Protein AF-A0A1Y5Q5C9-F1 (afdb_monomer_lite)

Secondary structure (DSSP, 8-state):
---SEEEEEE-TTSSHHHHHHHHHHTTS-EESBTTBS---TTTS-TTSS-PSPPPP-TTS-EEE--GGGTT-HHHHTTS-STTEEEEEEE--HHHHHHHHHHHHHHHHH-SHHHHHHHHHHHHTTTS----HHHHHHHHHHHHHTTS-GGGHHHHHHHHHHHHHHHHHS-HHHHHHHHHHHHHHHSS--SS-SSGGG--HHHHHHHHTTS-GGGEEEEEGGGGTSHHHHHHHHHHHHS-----SPPP----GGGS--SSPPP-TTSGGGHHHHHHHHHHHHHHHHHHHHTT---TT--HHHHHTTT-

InterPro domains:
  IPR027417 P-loop containing nucleoside triphosphate hydrolase [G3DSA:3.40.50.300] (1-226)
  IPR027417 P-loop containing nucleoside triphosphate hydrolase [SSF52540] (1-222)

Structure (mmCIF, N/CA/C/O backbone):
data_AF-A0A1Y5Q5C9-F1
#
_entry.id   AF-A0A1Y5Q5C9-F1
#
loop_
_atom_site.group_PDB
_atom_site.id
_atom_site.type_symbol
_atom_site.label_atom_id
_atom_site.label_alt_id
_atom_site.label_comp_id
_atom_site.label_asym_id
_atom_site.label_entity_id
_atom_site.label_seq_id
_atom_site.pdbx_PDB_ins_code
_atom_site.Cartn_x
_atom_site.Cartn_y
_atom_site.Cartn_z
_atom_site.occupancy
_atom_site.B_iso_or_equiv
_atom_site.auth_seq_id
_atom_site.auth_comp_id
_atom_site.auth_asym_id
_atom_site.auth_atom_id
_atom_site.pdbx_PDB_model_num
ATOM 1 N N . MET A 1 1 ? -18.224 2.509 19.620 1.00 77.62 1 MET A N 1
ATOM 2 C CA . MET A 1 1 ? -17.178 3.067 20.503 1.00 77.62 1 MET A CA 1
ATOM 3 C C . MET A 1 1 ? -16.139 3.734 19.615 1.00 77.62 1 MET A C 1
ATOM 5 O O . MET A 1 1 ? -15.847 3.178 18.563 1.00 77.62 1 MET A O 1
ATOM 9 N N . THR A 1 2 ? -15.654 4.922 19.976 1.00 88.62 2 THR A N 1
ATOM 10 C CA . THR A 1 2 ? -14.557 5.595 19.254 1.00 88.62 2 THR A CA 1
ATOM 11 C C . THR A 1 2 ? -13.244 4.898 19.621 1.00 88.62 2 THR A C 1
ATOM 13 O O . THR A 1 2 ? -13.028 4.707 20.817 1.00 88.62 2 THR A O 1
ATOM 16 N N . PRO A 1 3 ? -12.397 4.492 18.661 1.00 92.75 3 PRO A N 1
ATOM 17 C CA . PRO A 1 3 ? -11.091 3.927 18.980 1.00 92.75 3 PRO A CA 1
ATOM 18 C C . PRO A 1 3 ? -10.111 5.009 19.445 1.00 92.75 3 PRO A C 1
ATOM 20 O O . PRO A 1 3 ? -10.295 6.194 19.164 1.00 92.75 3 PRO A O 1
ATOM 23 N N . ASP A 1 4 ? -9.040 4.584 20.104 1.00 92.62 4 ASP A N 1
ATOM 24 C CA . ASP A 1 4 ? -7.893 5.424 20.449 1.00 92.62 4 ASP A CA 1
ATOM 25 C C . ASP A 1 4 ? -6.963 5.611 19.242 1.00 92.62 4 ASP A C 1
ATOM 27 O O . ASP A 1 4 ? -6.374 6.678 19.059 1.00 92.62 4 ASP A O 1
ATOM 31 N N . PHE A 1 5 ? -6.857 4.582 18.391 1.00 94.38 5 PHE A N 1
ATOM 32 C CA . PHE A 1 5 ? -5.922 4.538 17.270 1.00 94.38 5 PHE A CA 1
ATOM 33 C C . PHE A 1 5 ? -6.568 4.072 15.967 1.00 94.38 5 PHE A C 1
ATOM 35 O O . PHE A 1 5 ? -7.370 3.138 15.944 1.00 94.38 5 PHE A O 1
ATOM 42 N N . ILE A 1 6 ? -6.129 4.667 14.859 1.00 96.44 6 ILE A N 1
ATOM 43 C CA . ILE A 1 6 ? -6.353 4.174 13.501 1.00 96.44 6 ILE A CA 1
ATOM 44 C C . ILE A 1 6 ? -4.991 3.945 12.843 1.00 96.44 6 ILE A C 1
ATOM 46 O O . ILE A 1 6 ? -4.175 4.860 12.736 1.00 96.44 6 ILE A O 1
ATOM 50 N N . PHE A 1 7 ? -4.764 2.738 12.337 1.00 97.44 7 PHE A N 1
ATOM 51 C CA . PHE A 1 7 ? -3.573 2.382 11.575 1.00 97.44 7 PHE A CA 1
ATOM 52 C C . PHE A 1 7 ? -3.946 2.091 10.126 1.00 97.44 7 PHE A C 1
ATOM 54 O O . PHE A 1 7 ? -4.617 1.102 9.853 1.00 97.44 7 PHE A O 1
ATOM 61 N N . ILE A 1 8 ? -3.484 2.905 9.174 1.00 97.81 8 ILE A N 1
ATOM 62 C CA . ILE A 1 8 ? -3.571 2.555 7.746 1.00 97.81 8 ILE A CA 1
ATOM 63 C C . ILE A 1 8 ? -2.276 1.837 7.384 1.00 97.81 8 ILE A C 1
ATOM 65 O O . ILE A 1 8 ? -1.263 2.468 7.083 1.00 97.81 8 ILE A O 1
ATOM 69 N N . VAL A 1 9 ? -2.307 0.509 7.455 1.00 97.44 9 VAL A N 1
ATOM 70 C CA . VAL A 1 9 ? -1.089 -0.312 7.432 1.00 97.44 9 VAL A CA 1
ATOM 71 C C . VAL A 1 9 ? -0.615 -0.649 6.030 1.00 97.44 9 VAL A C 1
ATOM 73 O O . VAL A 1 9 ? 0.523 -1.076 5.870 1.00 97.44 9 VAL A O 1
ATOM 76 N N . GLY A 1 10 ? -1.455 -0.473 5.010 1.00 94.94 10 GLY A N 1
ATOM 77 C CA . GLY A 1 10 ? -1.111 -0.820 3.639 1.00 94.94 10 GLY A CA 1
ATOM 78 C C . GLY A 1 10 ? -2.292 -0.777 2.677 1.00 94.94 10 GLY A C 1
ATOM 79 O O . GLY A 1 10 ? -3.368 -0.344 3.060 1.00 94.94 10 GLY A O 1
ATOM 80 N N . VAL A 1 11 ? -2.099 -1.184 1.424 1.00 96.50 11 VAL A N 1
ATOM 81 C CA . VAL A 1 11 ? -0.774 -1.424 0.818 1.00 96.50 11 VAL A CA 1
ATOM 82 C C . VAL A 1 11 ? -0.232 -0.163 0.142 1.00 96.50 11 VAL A C 1
ATOM 84 O O . VAL A 1 11 ? -0.974 0.745 -0.246 1.00 96.50 11 VAL A O 1
ATOM 87 N N . ALA A 1 12 ? 1.091 -0.079 -0.008 1.00 93.50 12 ALA A N 1
ATOM 88 C CA . ALA A 1 12 ? 1.717 1.042 -0.700 1.00 93.50 12 ALA A CA 1
ATOM 89 C C . ALA A 1 12 ? 1.140 1.194 -2.119 1.00 93.50 12 ALA A C 1
ATOM 91 O O . ALA A 1 12 ? 1.000 0.217 -2.856 1.00 93.50 12 ALA A O 1
ATOM 92 N N . LYS A 1 13 ? 0.832 2.439 -2.507 1.00 93.69 13 LYS A N 1
ATOM 93 C CA . LYS A 1 13 ? 0.227 2.808 -3.806 1.00 93.69 13 LYS A CA 1
ATOM 94 C C . LYS A 1 13 ? -1.227 2.351 -4.025 1.00 93.69 13 LYS A C 1
ATOM 96 O O . LYS A 1 13 ? -1.726 2.474 -5.143 1.00 93.69 13 LYS A O 1
ATOM 101 N N . ALA A 1 14 ? -1.933 1.943 -2.968 1.00 95.06 14 ALA A N 1
ATOM 102 C CA . ALA A 1 14 ? -3.370 1.640 -3.004 1.00 95.06 14 ALA A CA 1
ATOM 103 C C . ALA A 1 14 ? -4.276 2.774 -2.477 1.00 95.06 14 ALA A C 1
ATOM 105 O O . ALA A 1 14 ? -5.454 2.573 -2.212 1.00 95.06 14 ALA A O 1
ATOM 106 N N . GLY A 1 15 ? -3.750 3.996 -2.328 1.00 92.62 15 GLY A N 1
ATOM 107 C CA . GLY A 1 15 ? -4.549 5.156 -1.904 1.00 92.62 15 GLY A CA 1
ATOM 108 C C . GLY A 1 15 ? -4.541 5.445 -0.400 1.00 92.62 15 GLY A C 1
ATOM 109 O O . GLY A 1 15 ? -5.379 6.210 0.069 1.00 92.62 15 GLY A O 1
ATOM 110 N N . THR A 1 16 ? -3.570 4.916 0.347 1.00 93.81 16 THR A N 1
ATOM 111 C CA . THR A 1 16 ? -3.388 5.199 1.784 1.00 93.81 16 THR A CA 1
ATOM 112 C C . THR A 1 16 ? -3.275 6.699 2.089 1.00 93.81 16 THR A C 1
ATOM 114 O O . THR A 1 16 ? -3.878 7.171 3.045 1.00 93.81 16 THR A O 1
ATOM 117 N N . THR A 1 17 ? -2.590 7.483 1.242 1.00 90.81 17 THR A N 1
ATOM 118 C CA . THR A 1 17 ? -2.533 8.958 1.351 1.00 90.81 17 THR A CA 1
ATOM 119 C C . THR A 1 17 ? -3.911 9.606 1.236 1.00 90.81 17 THR A C 1
ATOM 121 O O . THR A 1 17 ? -4.224 10.520 1.993 1.00 90.81 17 THR A O 1
ATOM 124 N N . ALA A 1 18 ? -4.736 9.144 0.291 1.00 90.19 18 ALA A N 1
ATOM 125 C CA . ALA A 1 18 ? -6.063 9.709 0.069 1.00 90.19 18 ALA A CA 1
ATOM 126 C C . ALA A 1 18 ? -6.985 9.428 1.263 1.00 90.19 18 ALA A C 1
ATOM 128 O O . ALA A 1 18 ? -7.655 10.345 1.734 1.00 90.19 18 ALA A O 1
ATOM 129 N N . LEU A 1 19 ? -6.952 8.195 1.786 1.00 93.50 19 LEU A N 1
ATOM 130 C CA . LEU A 1 19 ? -7.696 7.805 2.984 1.00 93.50 19 LEU A CA 1
ATOM 131 C C . LEU A 1 19 ? -7.237 8.602 4.215 1.00 93.50 19 LEU A C 1
ATOM 133 O O . LEU A 1 19 ? -8.068 9.196 4.895 1.00 93.50 19 LEU A O 1
ATOM 137 N N . ALA A 1 20 ? -5.924 8.670 4.463 1.00 93.56 20 ALA A N 1
ATOM 138 C CA . ALA A 1 20 ? -5.357 9.390 5.603 1.00 93.56 20 ALA A CA 1
ATOM 139 C C . ALA A 1 20 ? -5.744 10.875 5.593 1.00 93.56 20 ALA A C 1
ATOM 141 O O . ALA A 1 20 ? -6.276 11.398 6.571 1.00 93.56 20 ALA A O 1
ATOM 142 N N . GLY A 1 21 ? -5.543 11.540 4.452 1.00 89.88 21 GLY A N 1
ATOM 143 C CA . GLY A 1 21 ? -5.888 12.948 4.300 1.00 89.88 21 GLY A CA 1
ATOM 144 C C . GLY A 1 21 ? -7.390 13.208 4.434 1.00 89.88 21 GLY A C 1
ATOM 145 O O . GLY A 1 21 ? -7.776 14.230 4.993 1.00 89.88 21 GLY A O 1
ATOM 146 N N . TRP A 1 22 ? -8.246 12.300 3.952 1.00 92.00 22 TRP A N 1
ATOM 147 C CA . TRP A 1 22 ? -9.695 12.421 4.129 1.00 92.00 22 TRP A CA 1
ATOM 148 C C . TRP A 1 22 ? -10.123 12.276 5.595 1.00 92.00 22 TRP A C 1
ATOM 150 O O . TRP A 1 22 ? -10.904 13.106 6.057 1.00 92.00 22 TRP A O 1
ATOM 160 N N . LEU A 1 23 ? -9.585 11.299 6.338 1.00 92.88 23 LEU A N 1
ATOM 161 C CA . LEU A 1 23 ? -9.889 11.123 7.765 1.00 92.88 23 LEU A CA 1
ATOM 162 C C . LEU A 1 23 ? -9.541 12.380 8.575 1.00 92.88 23 LEU A C 1
ATOM 164 O O . LEU A 1 23 ? -10.346 12.836 9.385 1.00 92.88 23 LEU A O 1
ATOM 168 N N . VAL A 1 24 ? -8.368 12.969 8.325 1.00 91.50 24 VAL A N 1
ATOM 169 C CA . VAL A 1 24 ? -7.919 14.176 9.036 1.00 91.50 24 VAL A CA 1
ATOM 170 C C . VAL A 1 24 ? -8.747 15.398 8.643 1.00 91.50 24 VAL A C 1
ATOM 172 O O . VAL A 1 24 ? -9.285 16.076 9.514 1.00 91.50 24 VAL A O 1
ATOM 175 N N . ARG A 1 25 ? -8.925 15.664 7.339 1.00 89.50 25 ARG A N 1
ATOM 176 C CA . ARG A 1 25 ? -9.715 16.822 6.873 1.00 89.50 25 ARG A CA 1
ATOM 177 C C . ARG A 1 25 ? -11.185 16.756 7.285 1.00 89.50 25 ARG A C 1
ATOM 179 O O . ARG A 1 25 ? -11.797 17.797 7.479 1.00 89.50 25 ARG A O 1
ATOM 186 N N . SER A 1 26 ? -11.739 15.554 7.437 1.00 90.44 26 SER A N 1
ATOM 187 C CA . SER A 1 26 ? -13.129 15.353 7.872 1.00 90.44 26 SER A CA 1
ATOM 188 C C . SER A 1 26 ? -13.302 15.396 9.394 1.00 90.44 26 SER A C 1
ATOM 190 O O . SER A 1 26 ? -14.402 15.145 9.882 1.00 90.44 26 SER A O 1
ATOM 192 N N . GLY A 1 27 ? -12.238 15.665 10.163 1.00 91.19 27 GLY A N 1
ATOM 193 C CA . GLY A 1 27 ? -12.299 15.677 11.626 1.00 91.19 27 GLY A CA 1
ATOM 194 C C . GLY A 1 27 ? -12.628 14.307 12.225 1.00 91.19 27 GLY A C 1
ATOM 195 O O . GLY A 1 27 ? -13.276 14.232 13.266 1.00 91.19 27 GLY A O 1
ATOM 196 N N . LEU A 1 28 ? -12.229 13.221 11.554 1.00 93.00 28 LEU A N 1
ATOM 197 C CA . LEU A 1 28 ? -12.432 11.843 12.016 1.00 93.00 28 LEU A CA 1
ATOM 198 C C . LEU A 1 28 ? -11.220 11.298 12.773 1.00 93.00 28 LEU A C 1
ATOM 200 O O . LEU A 1 28 ? -11.371 10.366 13.556 1.00 93.00 28 LEU A O 1
ATOM 204 N N . ALA A 1 29 ? -10.036 11.866 12.545 1.00 93.56 29 ALA A N 1
ATOM 205 C CA . ALA A 1 29 ? -8.792 11.488 13.202 1.00 93.56 29 ALA A CA 1
ATOM 206 C C . ALA A 1 29 ? -7.812 12.670 13.229 1.00 93.56 29 ALA A C 1
ATOM 208 O O . ALA A 1 29 ? -7.968 13.629 12.473 1.00 93.56 29 ALA A O 1
ATOM 209 N N . THR A 1 30 ? -6.769 12.576 14.048 1.00 92.56 30 THR A N 1
ATOM 210 C CA . THR A 1 30 ? -5.599 13.466 13.977 1.00 92.56 30 THR A CA 1
ATOM 211 C C . THR A 1 30 ? -4.340 12.638 13.768 1.00 92.56 30 THR A C 1
ATOM 213 O O . THR A 1 30 ? -4.284 11.501 14.223 1.00 92.56 30 THR A O 1
ATOM 216 N N . TYR A 1 31 ? -3.325 13.160 13.080 1.00 91.38 31 TYR A N 1
ATOM 217 C CA . TYR A 1 31 ? -2.073 12.416 12.930 1.00 91.38 31 TYR A CA 1
ATOM 218 C C . TYR A 1 31 ? -1.413 12.172 14.290 1.00 91.38 31 TYR A C 1
ATOM 220 O O . TYR A 1 31 ? -1.322 13.074 15.120 1.00 91.38 31 TYR A O 1
ATOM 228 N N . ALA A 1 32 ? -0.927 10.947 14.494 1.00 89.56 32 ALA A N 1
ATOM 229 C CA . ALA A 1 32 ? -0.272 10.535 15.732 1.00 89.56 32 ALA A CA 1
ATOM 230 C C . ALA A 1 32 ? 1.027 11.316 16.002 1.00 89.56 32 ALA A C 1
ATOM 232 O O . ALA A 1 32 ? 1.390 11.559 17.151 1.00 89.56 32 ALA A O 1
ATOM 233 N N . VAL A 1 33 ? 1.698 11.752 14.932 1.00 85.56 33 VAL A N 1
ATOM 234 C CA . VAL A 1 33 ? 2.748 12.773 14.966 1.00 85.56 33 VAL A CA 1
ATOM 235 C C . VAL A 1 33 ? 2.214 13.996 14.211 1.00 85.56 33 VAL A C 1
ATOM 237 O O . VAL A 1 33 ? 1.855 13.851 13.039 1.00 85.56 33 VAL A O 1
ATOM 240 N N . PRO A 1 34 ? 2.125 15.185 14.840 1.00 84.00 34 PRO A N 1
ATOM 241 C CA . PRO A 1 34 ? 1.520 16.360 14.217 1.00 84.00 34 PRO A CA 1
ATOM 242 C C . PRO A 1 34 ? 2.107 16.669 12.835 1.00 84.00 34 PRO A C 1
ATOM 244 O O . PRO A 1 34 ? 3.314 16.847 12.699 1.00 84.00 34 PRO A O 1
ATOM 247 N N . GLY A 1 35 ? 1.248 16.717 11.812 1.00 78.06 35 GLY A N 1
ATOM 248 C CA . GLY A 1 35 ? 1.645 17.026 10.431 1.00 78.06 35 GLY A CA 1
ATOM 249 C C . GLY A 1 35 ? 2.499 15.958 9.736 1.00 78.06 35 GLY A C 1
ATOM 250 O O . GLY A 1 35 ? 3.066 16.235 8.685 1.00 78.06 35 GLY A O 1
ATOM 251 N N . VAL A 1 36 ? 2.624 14.751 10.299 1.00 82.00 36 VAL A N 1
ATOM 252 C CA . VAL A 1 36 ? 3.463 13.691 9.726 1.00 82.00 36 VAL A CA 1
ATOM 253 C C . VAL A 1 36 ? 2.620 12.477 9.359 1.00 82.00 36 VAL A C 1
ATOM 255 O O . VAL A 1 36 ? 2.146 11.722 10.211 1.00 82.00 36 VAL A O 1
ATOM 258 N N . LYS A 1 37 ? 2.497 12.249 8.050 1.00 84.25 37 LYS A N 1
ATOM 259 C CA . LYS A 1 37 ? 2.055 10.972 7.489 1.00 84.25 37 LYS A CA 1
ATOM 260 C C . LYS A 1 37 ? 3.243 9.996 7.449 1.00 84.25 37 LYS A C 1
ATOM 262 O O . LYS A 1 37 ? 4.363 10.404 7.176 1.00 84.25 37 LYS A O 1
ATOM 267 N N . GLU A 1 38 ? 2.986 8.706 7.661 1.00 87.38 38 GLU A N 1
ATOM 268 C CA . GLU A 1 38 ? 4.008 7.640 7.663 1.00 87.38 38 GLU A CA 1
ATOM 269 C C . GLU A 1 38 ? 5.136 7.808 8.709 1.00 87.38 38 GLU A C 1
ATOM 271 O O . GLU A 1 38 ? 6.307 7.625 8.376 1.00 87.38 38 GLU A O 1
ATOM 276 N N . PRO A 1 39 ? 4.840 8.124 9.989 1.00 83.75 39 PRO A N 1
ATOM 277 C CA . PRO A 1 39 ? 5.879 8.280 11.018 1.00 83.75 39 PRO A CA 1
ATOM 278 C C . PRO A 1 39 ? 6.713 7.004 11.249 1.00 83.75 39 PRO A C 1
ATOM 280 O O . PRO A 1 39 ? 7.849 7.077 11.735 1.00 83.75 39 PRO A O 1
ATOM 283 N N . GLY A 1 40 ? 6.169 5.828 10.907 1.00 84.81 40 GLY A N 1
ATOM 284 C CA . GLY A 1 40 ? 6.888 4.557 10.946 1.00 84.81 40 GLY A CA 1
ATOM 285 C C . GLY A 1 40 ? 7.376 4.156 12.338 1.00 84.81 40 GLY A C 1
ATOM 286 O O . GLY A 1 40 ? 8.346 3.405 12.452 1.00 84.81 40 GLY A O 1
ATOM 287 N N . SER A 1 41 ? 6.735 4.653 13.399 1.00 83.62 41 SER A N 1
ATOM 288 C CA . SER A 1 41 ? 7.152 4.472 14.795 1.00 83.62 41 SER A CA 1
ATOM 289 C C . SER A 1 41 ? 7.329 3.001 15.178 1.00 83.62 41 SER A C 1
ATOM 291 O O . SER A 1 41 ? 8.260 2.655 15.902 1.00 83.62 41 SER A O 1
ATOM 293 N N . TYR A 1 42 ? 6.507 2.106 14.623 1.00 84.69 42 TYR A N 1
ATOM 294 C CA . TYR A 1 42 ? 6.569 0.671 14.920 1.00 84.69 42 TYR A CA 1
ATOM 295 C C . TYR A 1 42 ? 7.570 -0.111 14.052 1.00 84.69 42 TYR A C 1
ATOM 297 O O . TYR A 1 42 ? 7.882 -1.261 14.374 1.00 84.69 42 TYR A O 1
ATOM 305 N N . LEU A 1 43 ? 8.120 0.491 12.987 1.00 80.25 43 LEU A N 1
ATOM 306 C CA . LEU A 1 43 ? 9.188 -0.115 12.172 1.00 80.25 43 LEU A CA 1
ATOM 307 C C . LEU A 1 43 ? 10.560 -0.001 12.839 1.00 80.25 43 LEU A C 1
ATOM 309 O O . LEU A 1 43 ? 11.429 -0.842 12.607 1.00 80.25 43 LEU A O 1
ATOM 313 N N . LYS A 1 44 ? 10.760 1.034 13.656 1.00 72.00 44 LYS A N 1
ATOM 314 C CA . LYS A 1 44 ? 12.041 1.324 14.301 1.00 72.00 44 LYS A CA 1
ATOM 315 C C . LYS A 1 44 ? 12.264 0.386 15.496 1.00 72.00 44 LYS A C 1
ATOM 317 O O . LYS A 1 44 ? 11.321 0.029 16.210 1.00 72.00 44 LYS A O 1
ATOM 322 N N . THR A 1 45 ? 13.498 -0.076 15.692 1.00 58.31 45 THR A N 1
ATOM 323 C CA . THR A 1 45 ? 13.876 -0.942 16.824 1.00 58.31 45 THR A CA 1
ATOM 324 C C . THR A 1 45 ? 13.819 -0.175 18.150 1.00 58.31 45 THR A C 1
ATOM 326 O O . THR A 1 45 ? 13.780 1.050 18.167 1.00 58.31 45 THR A O 1
ATOM 329 N N . ALA A 1 46 ? 13.807 -0.893 19.278 1.00 49.22 46 ALA A N 1
ATOM 330 C CA . ALA A 1 46 ? 13.598 -0.349 20.628 1.00 49.22 46 ALA A CA 1
ATOM 331 C C . ALA A 1 46 ? 14.560 0.784 21.068 1.00 49.22 46 ALA A C 1
ATOM 333 O O . ALA A 1 46 ? 14.331 1.391 22.107 1.00 49.22 46 ALA A O 1
ATOM 334 N N . SER A 1 47 ? 15.610 1.095 20.298 1.00 44.75 47 SER A N 1
ATOM 335 C CA . SER A 1 47 ? 16.540 2.201 20.560 1.00 44.75 47 SER A CA 1
ATOM 336 C C . SER A 1 47 ? 16.121 3.551 19.953 1.00 44.75 47 SER A C 1
ATOM 338 O O . SER A 1 47 ? 16.879 4.512 20.048 1.00 44.75 47 SER A O 1
ATOM 340 N N . SER A 1 48 ? 14.969 3.650 19.280 1.00 46.94 48 SER A N 1
ATOM 341 C CA . SER A 1 48 ? 14.527 4.890 18.627 1.00 46.94 48 SER A CA 1
ATOM 342 C C . SER A 1 48 ? 13.614 5.760 19.502 1.00 46.94 48 SER A C 1
ATOM 344 O O . SER A 1 48 ? 12.651 5.264 20.076 1.00 46.94 48 SER A O 1
ATOM 346 N N . PHE A 1 49 ? 13.876 7.072 19.489 1.00 42.47 49 PHE A N 1
ATOM 347 C CA . PHE A 1 49 ? 13.266 8.186 20.243 1.00 42.47 49 PHE A CA 1
ATOM 348 C C . PHE A 1 49 ? 11.737 8.391 20.164 1.00 42.47 49 PHE A C 1
ATOM 350 O O . PHE A 1 49 ? 11.240 9.363 20.725 1.00 42.47 49 PHE A O 1
ATOM 357 N N . PHE A 1 50 ? 10.977 7.525 19.491 1.00 47.91 50 PHE A N 1
ATOM 358 C CA . PHE A 1 50 ? 9.517 7.639 19.447 1.00 47.91 50 PHE A CA 1
ATOM 359 C C . PHE A 1 50 ? 8.899 6.555 20.338 1.00 47.91 50 PHE A C 1
ATOM 361 O O . PHE A 1 50 ? 8.794 5.408 19.895 1.00 47.91 50 PHE A O 1
ATOM 368 N N . PRO A 1 51 ? 8.535 6.870 21.599 1.00 54.09 51 PRO A N 1
ATOM 369 C CA . PRO A 1 51 ? 7.756 5.952 22.426 1.00 54.09 51 PRO A CA 1
ATOM 370 C C . PRO A 1 51 ? 6.420 5.614 21.736 1.00 54.09 51 PRO A C 1
ATOM 372 O O . PRO A 1 51 ? 6.008 6.343 20.826 1.00 54.09 51 PRO A O 1
ATOM 375 N N . PRO A 1 52 ? 5.730 4.523 22.137 1.00 66.50 52 PRO A N 1
ATOM 376 C CA . PRO A 1 52 ? 4.346 4.303 21.721 1.00 66.50 52 PRO A CA 1
ATOM 377 C C . PRO A 1 52 ? 3.548 5.595 21.918 1.00 66.50 52 PRO A C 1
ATOM 379 O O . PRO A 1 52 ? 3.783 6.327 22.883 1.00 66.50 52 PRO A O 1
ATOM 382 N N . TYR A 1 53 ? 2.672 5.897 20.958 1.00 76.81 53 TYR A N 1
ATOM 383 C CA . TYR A 1 53 ? 1.944 7.160 20.941 1.00 76.81 53 TYR A CA 1
ATOM 384 C C . TYR A 1 53 ? 1.252 7.408 22.286 1.00 76.81 53 TYR A C 1
ATOM 386 O O . TYR A 1 53 ? 0.751 6.455 22.894 1.00 76.81 53 TYR A O 1
ATOM 394 N N . PRO A 1 54 ? 1.217 8.666 22.762 1.00 72.81 54 PRO A N 1
ATOM 395 C CA . PRO A 1 54 ? 0.450 8.980 23.954 1.00 72.81 54 PRO A CA 1
ATOM 396 C C . PRO A 1 54 ? -1.021 8.589 23.737 1.00 72.81 54 PRO A C 1
ATOM 398 O O . PRO A 1 54 ? -1.475 8.538 22.590 1.00 72.81 54 PRO A O 1
ATOM 401 N N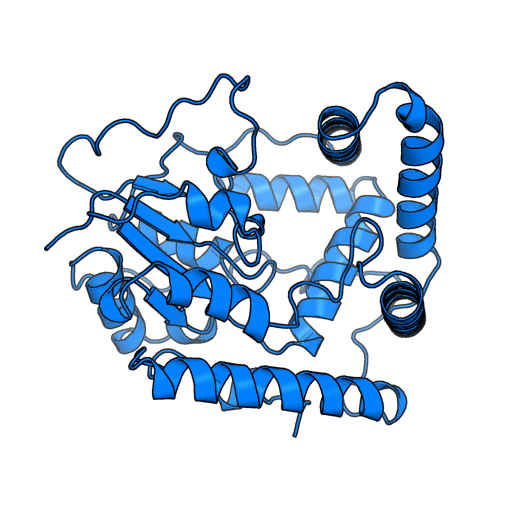 . PRO A 1 55 ? -1.786 8.334 24.812 1.00 68.19 55 PRO A N 1
ATOM 402 C CA . PRO A 1 55 ? -3.231 8.189 24.704 1.00 68.19 55 PRO A CA 1
ATOM 403 C C . PRO A 1 55 ? -3.813 9.379 23.940 1.00 68.19 55 PRO A C 1
ATOM 405 O O . PRO A 1 55 ? -3.361 10.513 24.133 1.00 68.19 55 PRO A O 1
ATOM 408 N N . ALA A 1 56 ? -4.796 9.128 23.075 1.00 70.25 56 ALA A N 1
ATOM 409 C CA . ALA A 1 56 ? -5.446 10.186 22.319 1.00 70.25 56 ALA A CA 1
ATOM 410 C C . ALA A 1 56 ? -5.939 11.279 23.291 1.00 70.25 56 ALA A C 1
ATOM 412 O O . ALA A 1 56 ? -6.715 10.962 24.199 1.00 70.25 56 ALA A O 1
ATOM 413 N N . PRO A 1 57 ? -5.501 12.549 23.159 1.00 62.31 57 PRO A N 1
ATOM 414 C CA . PRO A 1 57 ? -6.029 13.628 23.985 1.00 62.31 57 PRO A CA 1
ATOM 415 C C . PRO A 1 57 ? -7.522 13.735 23.669 1.00 62.31 57 PRO A C 1
ATOM 417 O O . PRO A 1 57 ? -7.896 14.103 22.556 1.00 62.31 57 PRO A O 1
ATOM 420 N N . GLY A 1 58 ? -8.346 13.273 24.615 1.00 64.00 58 GLY A N 1
ATOM 421 C CA . GLY A 1 58 ? -9.722 12.826 24.399 1.00 64.00 58 GLY A CA 1
ATOM 422 C C . GLY A 1 58 ? -10.506 13.693 23.419 1.00 64.00 58 GLY A C 1
ATOM 423 O O . GLY A 1 58 ? -10.867 14.826 23.727 1.00 64.00 58 GLY A O 1
ATOM 424 N N . GLY A 1 59 ? -10.774 13.142 22.233 1.00 80.50 59 GLY A N 1
ATOM 425 C CA . GLY A 1 59 ? -11.569 13.821 21.215 1.00 80.50 59 GLY A CA 1
ATOM 426 C C . GLY A 1 59 ? -11.569 13.135 19.854 1.00 80.50 59 GLY A C 1
ATOM 427 O O . GLY A 1 59 ? -12.639 12.998 19.267 1.00 80.50 59 GLY A O 1
ATOM 428 N N . LEU A 1 60 ? -10.418 12.674 19.356 1.00 90.94 60 LEU A N 1
ATOM 429 C CA . LEU A 1 60 ? -10.279 11.984 18.066 1.00 90.94 60 LEU A CA 1
ATOM 430 C C . LEU A 1 60 ? -9.213 10.882 18.142 1.00 90.94 60 LEU A C 1
ATOM 432 O O . LEU A 1 60 ? -8.223 11.082 18.844 1.00 90.94 60 LEU A O 1
ATOM 436 N N . PRO A 1 61 ? -9.366 9.768 17.403 1.00 93.56 61 PRO A N 1
ATOM 437 C CA . PRO A 1 61 ? -8.326 8.751 17.303 1.00 93.56 61 PRO A CA 1
ATOM 438 C C . PRO A 1 61 ? -7.031 9.314 16.706 1.00 93.56 61 PRO A C 1
ATOM 440 O O . PRO A 1 61 ? -7.060 10.166 15.808 1.00 93.56 61 PRO A O 1
ATOM 443 N N . LEU A 1 62 ? -5.896 8.782 17.162 1.00 93.81 62 LEU A N 1
ATOM 444 C CA . LEU A 1 62 ? -4.583 9.042 16.578 1.00 93.81 62 LEU A CA 1
ATOM 445 C C . LEU A 1 62 ? -4.368 8.172 15.332 1.00 93.81 62 LEU A C 1
ATOM 447 O O . LEU A 1 62 ? -4.557 6.959 15.365 1.00 93.81 62 LEU A O 1
ATOM 451 N N . LEU A 1 63 ? -3.948 8.794 14.234 1.00 94.25 63 LEU A N 1
ATOM 452 C CA . LEU A 1 63 ? -3.760 8.176 12.928 1.00 94.25 63 LEU A CA 1
ATOM 453 C C . LEU A 1 63 ? -2.276 7.975 12.612 1.00 94.25 63 LEU A C 1
ATOM 455 O O . LEU A 1 63 ? -1.518 8.942 12.511 1.00 94.25 63 LEU A O 1
ATOM 459 N N . ASP A 1 64 ? -1.893 6.732 12.338 1.00 94.19 64 ASP A N 1
ATOM 460 C CA . ASP A 1 64 ? -0.607 6.374 11.736 1.00 94.19 64 ASP A CA 1
ATOM 461 C C . ASP A 1 64 ? -0.857 5.637 10.417 1.00 94.19 64 ASP A C 1
ATOM 463 O O . ASP A 1 64 ? -1.379 4.524 10.375 1.00 94.19 64 ASP A O 1
ATOM 467 N N . ALA A 1 65 ? -0.505 6.288 9.312 1.00 94.69 65 ALA A N 1
ATOM 468 C CA . ALA A 1 65 ? -0.818 5.808 7.976 1.00 94.69 65 ALA A CA 1
ATOM 469 C C . ALA A 1 65 ? 0.401 5.253 7.235 1.00 94.69 65 ALA A C 1
ATOM 471 O O . ALA A 1 65 ? 0.638 5.687 6.113 1.00 94.69 65 ALA A O 1
ATOM 472 N N . THR A 1 66 ? 1.166 4.348 7.857 1.00 93.38 66 THR A N 1
ATOM 473 C CA . THR A 1 66 ? 2.413 3.770 7.320 1.00 93.38 66 THR A CA 1
ATOM 474 C C . THR A 1 66 ? 2.179 2.476 6.511 1.00 93.38 66 THR A C 1
ATOM 476 O O . THR A 1 66 ? 2.039 1.404 7.104 1.00 93.38 66 THR A O 1
ATOM 479 N N . PRO A 1 67 ? 2.245 2.493 5.160 1.00 94.06 67 PRO A N 1
ATOM 480 C CA . PRO A 1 67 ? 1.959 1.322 4.323 1.00 94.06 67 PRO A CA 1
ATOM 481 C C . PRO A 1 67 ? 2.983 0.186 4.435 1.00 94.06 67 PRO A C 1
ATOM 483 O O . PRO A 1 67 ? 2.728 -0.935 4.001 1.00 94.06 67 PRO A O 1
ATOM 486 N N . ALA A 1 68 ? 4.168 0.480 4.974 1.00 91.06 68 ALA A N 1
ATOM 487 C CA . ALA A 1 68 ? 5.218 -0.504 5.213 1.00 91.06 68 ALA A CA 1
ATOM 488 C C . ALA A 1 68 ? 4.948 -1.394 6.446 1.00 91.06 68 ALA A C 1
ATOM 490 O O . ALA A 1 68 ? 5.720 -2.317 6.712 1.00 91.06 68 ALA A O 1
ATOM 491 N N . TYR A 1 69 ? 3.871 -1.133 7.196 1.00 94.94 69 TYR A N 1
ATOM 492 C CA . TYR A 1 69 ? 3.417 -2.003 8.282 1.00 94.94 69 TYR A CA 1
ATOM 493 C C . TYR A 1 69 ? 2.820 -3.314 7.744 1.00 94.94 69 TYR A C 1
ATOM 495 O O . TYR A 1 69 ? 2.994 -4.366 8.362 1.00 94.94 69 TYR A O 1
ATOM 503 N N . PHE A 1 70 ? 2.178 -3.286 6.573 1.00 96.81 70 PHE A N 1
ATOM 504 C CA . PHE A 1 70 ? 1.584 -4.468 5.954 1.00 96.81 70 PHE A CA 1
ATOM 505 C C . PHE A 1 70 ? 2.633 -5.540 5.640 1.00 96.81 70 PHE A C 1
ATOM 507 O O . PHE A 1 70 ? 3.666 -5.278 5.022 1.00 96.81 70 PHE A O 1
ATOM 514 N N . GLY A 1 71 ? 2.372 -6.774 6.074 1.00 92.31 71 GLY A N 1
ATOM 515 C CA . GLY A 1 71 ? 3.300 -7.889 5.883 1.00 92.31 71 GLY A CA 1
ATOM 516 C C . GLY A 1 71 ? 4.554 -7.842 6.765 1.00 92.31 71 GLY A C 1
ATOM 517 O O . GLY A 1 71 ? 5.473 -8.633 6.548 1.00 92.31 71 GLY A O 1
ATOM 518 N N . ASN A 1 72 ? 4.635 -6.936 7.746 1.00 92.12 72 ASN A N 1
ATOM 519 C CA . ASN A 1 72 ? 5.736 -6.894 8.704 1.00 92.12 72 ASN A CA 1
ATOM 520 C C . ASN A 1 72 ? 5.324 -7.542 10.035 1.00 92.12 72 ASN A C 1
ATOM 522 O O . ASN A 1 72 ? 4.664 -6.921 10.865 1.00 92.12 72 ASN A O 1
ATOM 526 N N . ALA A 1 73 ? 5.773 -8.779 10.264 1.00 91.38 73 ALA A N 1
ATOM 527 C CA . ALA A 1 73 ? 5.439 -9.541 11.469 1.00 91.38 73 ALA A CA 1
ATOM 528 C C . ALA A 1 73 ? 5.867 -8.846 12.777 1.00 91.38 73 ALA A C 1
ATOM 530 O O . ALA A 1 73 ? 5.162 -8.937 13.777 1.00 91.38 73 ALA A O 1
ATOM 531 N N . ARG A 1 74 ? 6.987 -8.103 12.782 1.00 89.12 74 ARG A N 1
ATOM 532 C CA . ARG A 1 74 ? 7.440 -7.366 13.978 1.00 89.12 74 ARG A CA 1
ATOM 533 C C . ARG A 1 74 ? 6.525 -6.192 14.302 1.00 89.12 74 ARG A C 1
ATOM 535 O O . ARG A 1 74 ? 6.312 -5.903 15.472 1.00 89.12 74 ARG A O 1
ATOM 542 N N . VAL A 1 75 ? 6.013 -5.513 13.277 1.00 90.31 75 VAL A N 1
ATOM 543 C CA . VAL A 1 75 ? 5.048 -4.424 13.458 1.00 90.31 75 VAL A CA 1
ATOM 544 C C . VAL A 1 75 ? 3.715 -4.986 13.930 1.00 90.31 75 VAL A C 1
ATOM 546 O O . VAL A 1 75 ? 3.206 -4.522 14.944 1.00 90.31 75 VAL A O 1
ATOM 549 N N . ALA A 1 76 ? 3.200 -6.021 13.257 1.00 90.94 76 ALA A N 1
ATOM 550 C CA . ALA A 1 76 ? 1.972 -6.699 13.665 1.00 90.94 76 ALA A CA 1
ATOM 551 C C . ALA A 1 76 ? 2.048 -7.147 15.134 1.00 90.94 76 ALA A C 1
ATOM 553 O O . ALA A 1 76 ? 1.096 -6.959 15.874 1.00 90.94 76 ALA A O 1
ATOM 554 N N . ALA A 1 77 ? 3.209 -7.632 15.589 1.00 88.94 77 ALA A N 1
ATOM 555 C CA . ALA A 1 77 ? 3.416 -8.045 16.974 1.00 88.94 77 ALA A CA 1
ATOM 556 C C . ALA A 1 77 ? 3.440 -6.901 18.017 1.00 88.94 77 ALA A C 1
ATOM 558 O O . ALA A 1 77 ? 3.376 -7.172 19.217 1.00 88.94 77 ALA A O 1
ATOM 559 N N . ARG A 1 78 ? 3.601 -5.644 17.585 1.00 89.12 78 ARG A N 1
ATOM 560 C CA . ARG A 1 78 ? 3.825 -4.475 18.460 1.00 89.12 78 ARG A CA 1
ATOM 561 C C . ARG A 1 78 ? 2.703 -3.446 18.429 1.00 89.12 78 ARG A C 1
ATOM 563 O O . ARG A 1 78 ? 2.644 -2.618 19.336 1.00 89.12 78 ARG A O 1
ATOM 570 N N . LEU A 1 79 ? 1.882 -3.438 17.382 1.00 90.31 79 LEU A N 1
ATOM 571 C CA . LEU A 1 79 ? 0.724 -2.556 17.303 1.00 90.31 79 LEU A CA 1
ATOM 572 C C . LEU A 1 79 ? -0.246 -2.866 18.463 1.00 90.31 79 LEU A C 1
ATOM 574 O O . LEU A 1 79 ? -0.374 -4.029 18.856 1.00 90.31 79 LEU A O 1
ATOM 578 N N . PRO A 1 80 ? -0.917 -1.852 19.038 1.00 89.88 80 PRO A N 1
ATOM 579 C CA . PRO A 1 80 ? -1.877 -2.080 20.113 1.00 89.88 80 PRO A CA 1
ATOM 580 C C . PRO A 1 80 ? -3.045 -2.933 19.602 1.00 89.88 80 PRO A C 1
ATOM 582 O O . PRO A 1 80 ? -3.495 -2.756 18.471 1.00 89.88 80 PRO A O 1
ATOM 585 N N . GLU A 1 81 ? -3.503 -3.877 20.424 1.00 87.44 81 GLU A N 1
ATOM 586 C CA . GLU A 1 81 ? -4.651 -4.745 20.116 1.00 87.44 81 GLU A CA 1
ATOM 587 C C . GLU A 1 81 ? -5.973 -4.083 20.502 1.00 87.44 81 GLU A C 1
ATOM 589 O O . GLU A 1 81 ? -6.920 -4.060 19.724 1.00 87.44 81 GLU A O 1
ATOM 594 N N . HIS A 1 82 ? -6.029 -3.486 21.692 1.00 88.44 82 HIS A N 1
ATOM 595 C CA . HIS A 1 82 ? -7.225 -2.817 22.187 1.00 88.44 82 HIS A CA 1
ATOM 596 C C . HIS A 1 82 ? -7.281 -1.357 21.738 1.00 88.44 82 HIS A C 1
ATOM 598 O O . HIS A 1 82 ? -6.252 -0.696 21.602 1.00 88.44 82 HIS A O 1
ATOM 604 N N . GLY A 1 83 ? -8.499 -0.854 21.519 1.00 89.62 83 GLY A N 1
ATOM 605 C CA . GLY A 1 83 ? -8.719 0.542 21.133 1.00 89.62 83 GLY A CA 1
ATOM 606 C C . GLY A 1 83 ? -8.171 0.894 19.746 1.00 89.62 83 GLY A C 1
ATOM 607 O O . GLY A 1 83 ? -8.086 2.073 19.415 1.00 89.62 83 GLY A O 1
ATOM 608 N N . ALA A 1 84 ? -7.803 -0.092 18.924 1.00 93.44 84 ALA A N 1
ATOM 609 C CA . ALA A 1 84 ? -7.238 0.121 17.599 1.00 93.44 84 ALA A CA 1
ATOM 610 C C . ALA A 1 84 ? -8.217 -0.265 16.482 1.00 93.44 84 ALA A C 1
ATOM 612 O O . ALA A 1 84 ? -9.032 -1.184 16.601 1.00 93.44 84 ALA A O 1
ATOM 613 N N . ARG A 1 85 ? -8.116 0.444 15.359 1.00 96.94 85 ARG A N 1
ATOM 614 C CA . ARG A 1 85 ? -8.712 0.067 14.076 1.00 96.94 85 ARG A CA 1
ATOM 615 C C . ARG A 1 85 ? -7.633 0.013 13.010 1.00 96.94 85 ARG A C 1
ATOM 617 O O . ARG A 1 85 ? -6.797 0.909 12.923 1.00 96.94 85 ARG A O 1
ATOM 624 N N . ILE A 1 86 ? -7.654 -1.027 12.190 1.00 98.00 86 ILE A N 1
ATOM 625 C CA . ILE A 1 86 ? -6.680 -1.272 11.131 1.00 98.00 86 ILE A CA 1
ATOM 626 C C . ILE A 1 86 ? -7.375 -1.125 9.786 1.00 98.00 86 ILE A C 1
ATOM 628 O O . ILE A 1 86 ? -8.354 -1.803 9.508 1.00 98.00 86 ILE A O 1
ATOM 632 N N . ALA A 1 87 ? -6.847 -0.264 8.926 1.00 98.31 87 ALA A N 1
ATOM 633 C CA . ALA A 1 87 ? -7.292 -0.110 7.553 1.00 98.31 87 ALA A CA 1
ATOM 634 C C . ALA A 1 87 ? -6.270 -0.707 6.579 1.00 98.31 87 ALA A C 1
ATOM 636 O O . ALA A 1 87 ? -5.073 -0.402 6.646 1.00 98.31 87 ALA A O 1
ATOM 637 N N . VAL A 1 88 ? -6.762 -1.501 5.629 1.00 98.38 88 VAL A N 1
ATOM 638 C CA . VAL A 1 88 ? -5.993 -2.035 4.503 1.00 98.38 88 VAL A CA 1
ATOM 639 C C . VAL A 1 88 ? -6.660 -1.602 3.200 1.00 98.38 88 VAL A C 1
ATOM 641 O O . VAL A 1 88 ? -7.749 -2.052 2.854 1.00 98.38 88 VAL A O 1
ATOM 644 N N . CYS A 1 89 ? -5.997 -0.721 2.461 1.00 97.81 89 CYS A N 1
ATOM 645 C CA . CYS A 1 89 ? -6.368 -0.362 1.104 1.00 97.81 89 CYS A CA 1
ATOM 646 C C . CYS A 1 89 ? -5.796 -1.389 0.123 1.00 97.81 89 CYS A C 1
ATOM 648 O O . CYS A 1 89 ? -4.576 -1.544 0.041 1.00 97.81 89 CYS A O 1
ATOM 650 N N . LEU A 1 90 ? -6.656 -2.037 -0.654 1.00 97.88 90 LEU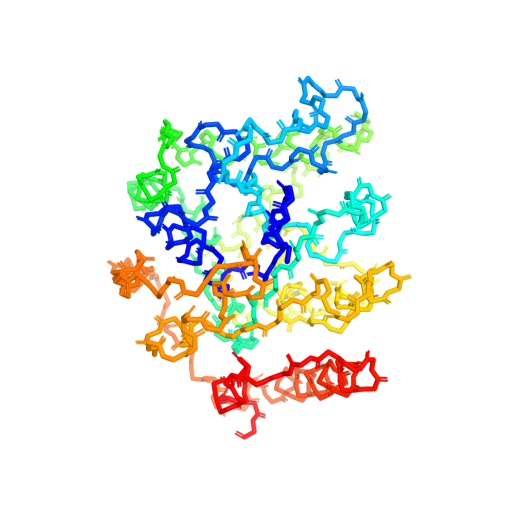 A N 1
ATOM 651 C CA . LEU A 1 90 ? -6.276 -2.873 -1.787 1.00 97.88 90 LEU A CA 1
ATOM 652 C C . LEU A 1 90 ? -6.446 -2.095 -3.097 1.00 97.88 90 LEU A C 1
ATOM 654 O O . LEU A 1 90 ? -7.167 -1.098 -3.171 1.00 97.88 90 LEU A O 1
ATOM 658 N N . ARG A 1 91 ? -5.736 -2.539 -4.129 1.00 97.06 91 ARG A N 1
ATOM 659 C CA . ARG A 1 91 ? -5.796 -2.007 -5.494 1.00 97.06 91 ARG A CA 1
ATOM 660 C C . ARG A 1 91 ? -5.580 -3.167 -6.456 1.00 97.06 91 ARG A C 1
ATOM 662 O O . ARG A 1 91 ? -5.071 -4.195 -6.039 1.00 97.06 91 ARG A O 1
ATOM 669 N N . ASN A 1 92 ? -5.919 -3.012 -7.729 1.00 97.62 92 ASN A N 1
ATOM 670 C CA . ASN A 1 92 ? -5.450 -3.949 -8.736 1.00 97.62 92 ASN A CA 1
ATOM 671 C C . ASN A 1 92 ? -3.924 -4.227 -8.609 1.00 97.62 92 ASN A C 1
ATOM 673 O O . ASN A 1 92 ? -3.137 -3.270 -8.619 1.00 97.62 92 ASN A O 1
ATOM 677 N N . PRO A 1 93 ? -3.487 -5.497 -8.490 1.00 97.69 93 PRO A N 1
ATOM 678 C CA . PRO A 1 93 ? -2.084 -5.852 -8.262 1.00 97.69 93 PRO A CA 1
ATOM 679 C C . PRO A 1 93 ? -1.100 -5.361 -9.336 1.00 97.69 93 PRO A C 1
ATOM 681 O O . PRO A 1 93 ? 0.007 -4.934 -8.981 1.00 97.69 93 PRO A O 1
ATOM 684 N N . LEU A 1 94 ? -1.493 -5.380 -10.617 1.00 97.12 94 LEU A N 1
ATOM 685 C CA . LEU A 1 94 ? -0.664 -4.924 -11.744 1.00 97.12 94 LEU A CA 1
ATOM 686 C C . LEU A 1 94 ? -0.530 -3.404 -11.741 1.00 97.12 94 LEU A C 1
ATOM 688 O O . LEU A 1 94 ? 0.584 -2.882 -11.689 1.00 97.12 94 LEU A O 1
ATOM 692 N N . GLU A 1 95 ? -1.651 -2.685 -11.671 1.00 96.06 95 GLU A N 1
ATOM 693 C CA . GLU A 1 95 ? -1.626 -1.224 -11.596 1.00 96.06 95 GLU A CA 1
ATOM 694 C C . GLU A 1 95 ? -0.868 -0.718 -10.357 1.00 96.06 95 GLU A C 1
ATOM 696 O O . GLU A 1 95 ? -0.210 0.328 -10.385 1.00 96.06 95 GLU A O 1
ATOM 701 N N . ARG A 1 96 ? -0.968 -1.438 -9.230 1.00 96.56 96 ARG A N 1
ATOM 702 C CA . ARG A 1 96 ? -0.240 -1.105 -8.002 1.00 96.56 96 ARG A CA 1
ATOM 703 C C . ARG A 1 96 ? 1.266 -1.303 -8.184 1.00 96.56 96 ARG A C 1
ATOM 705 O O . ARG A 1 96 ? 2.022 -0.418 -7.781 1.00 96.56 96 ARG A O 1
ATOM 712 N N . ALA A 1 97 ? 1.691 -2.416 -8.789 1.00 97.31 97 ALA A N 1
ATOM 713 C CA . ALA A 1 97 ? 3.098 -2.675 -9.106 1.00 97.31 97 ALA A CA 1
ATOM 714 C C . ALA A 1 97 ? 3.656 -1.618 -10.065 1.00 97.31 97 ALA A C 1
ATOM 716 O O . ALA A 1 97 ? 4.697 -1.029 -9.781 1.00 97.31 97 ALA A O 1
ATOM 717 N N . TRP A 1 98 ? 2.919 -1.294 -11.129 1.00 96.00 98 TRP A N 1
ATOM 718 C CA . TRP A 1 98 ? 3.273 -0.232 -12.068 1.00 96.00 98 TRP A CA 1
ATOM 719 C C . TRP A 1 98 ? 3.395 1.127 -11.377 1.00 96.00 98 TRP A C 1
ATOM 721 O O . TRP A 1 98 ? 4.398 1.822 -11.515 1.00 96.00 98 TRP A O 1
ATOM 731 N N . SER A 1 99 ? 2.424 1.498 -10.539 1.00 94.12 99 SER A N 1
ATOM 732 C CA . SER A 1 99 ? 2.472 2.760 -9.794 1.00 94.12 99 SER A CA 1
ATOM 733 C C . SER A 1 99 ? 3.673 2.857 -8.844 1.00 94.12 99 SER A C 1
ATOM 735 O O . SER A 1 99 ? 4.184 3.958 -8.613 1.00 94.12 99 SER A O 1
ATOM 737 N N . ASP A 1 100 ? 4.106 1.732 -8.276 1.00 94.50 100 ASP A N 1
ATOM 738 C CA . ASP A 1 100 ? 5.271 1.654 -7.396 1.00 94.50 100 ASP A CA 1
ATOM 739 C C . ASP A 1 100 ? 6.586 1.697 -8.184 1.00 94.50 100 ASP A C 1
ATOM 741 O O . ASP A 1 100 ? 7.484 2.454 -7.816 1.00 94.50 100 ASP A O 1
ATOM 745 N N . TYR A 1 101 ? 6.665 0.973 -9.306 1.00 95.19 101 TYR A N 1
ATOM 746 C CA . TYR A 1 101 ? 7.770 1.051 -10.265 1.00 95.19 101 TYR A CA 1
ATOM 747 C C . TYR A 1 101 ? 7.984 2.485 -10.738 1.00 95.19 101 TYR A C 1
ATOM 749 O O . TYR A 1 101 ? 9.061 3.036 -10.533 1.00 95.19 101 TYR A O 1
ATOM 757 N N . ARG A 1 102 ? 6.935 3.140 -11.250 1.00 93.19 102 ARG A N 1
ATOM 758 C CA . ARG A 1 102 ? 7.001 4.528 -11.727 1.00 93.19 102 ARG A CA 1
ATOM 759 C C . ARG A 1 102 ? 7.526 5.487 -10.666 1.00 93.19 102 ARG A C 1
ATOM 761 O O . ARG A 1 102 ? 8.356 6.343 -10.950 1.00 93.19 102 ARG A O 1
ATOM 768 N N . MET A 1 103 ? 7.028 5.349 -9.438 1.00 91.12 103 MET A N 1
ATOM 769 C CA . MET A 1 103 ? 7.473 6.173 -8.319 1.00 91.12 103 MET A CA 1
ATOM 770 C C . MET A 1 103 ? 8.958 5.959 -8.034 1.00 91.12 103 MET A C 1
ATOM 772 O O . MET A 1 103 ? 9.696 6.923 -7.874 1.00 91.12 103 MET A O 1
ATOM 776 N N . LYS A 1 104 ? 9.396 4.704 -7.947 1.00 91.56 104 LYS A N 1
ATOM 777 C CA . LYS A 1 104 ? 10.780 4.378 -7.605 1.00 91.56 104 LYS A CA 1
ATOM 778 C C . LYS A 1 104 ? 11.749 4.727 -8.723 1.00 91.56 104 LYS A C 1
ATOM 780 O O . LYS A 1 104 ? 12.796 5.274 -8.415 1.00 91.56 104 LYS A O 1
ATOM 785 N N . LYS A 1 105 ? 11.377 4.499 -9.984 1.00 92.00 105 LYS A N 1
ATOM 786 C CA . LYS A 1 105 ? 12.146 4.931 -11.154 1.00 92.00 105 LYS A CA 1
ATOM 787 C C . LYS A 1 105 ? 12.324 6.444 -11.162 1.00 92.00 105 LYS A C 1
ATOM 789 O O . LYS A 1 105 ? 13.451 6.911 -11.252 1.00 92.00 105 LYS A O 1
ATOM 794 N N . LEU A 1 106 ? 11.249 7.210 -10.950 1.00 89.94 106 LEU A N 1
ATOM 795 C CA . LEU A 1 106 ? 11.341 8.668 -10.833 1.00 89.94 106 LEU A CA 1
ATOM 796 C C . LEU A 1 106 ? 12.301 9.097 -9.714 1.00 89.94 106 LEU A C 1
ATOM 798 O O . LEU A 1 106 ? 13.131 9.973 -9.915 1.00 89.94 106 LEU A O 1
ATOM 802 N N . LEU A 1 107 ? 12.206 8.468 -8.542 1.00 87.12 107 LEU A N 1
ATOM 803 C CA . LEU A 1 107 ? 13.074 8.781 -7.404 1.00 87.12 107 LEU A CA 1
ATOM 804 C C . LEU A 1 107 ? 14.531 8.348 -7.629 1.00 87.12 107 LEU A C 1
ATOM 806 O O . LEU A 1 107 ? 15.435 8.984 -7.098 1.00 87.12 107 LEU A O 1
ATOM 810 N N . ALA A 1 108 ? 14.762 7.290 -8.409 1.00 88.31 108 ALA A N 1
ATOM 811 C CA . ALA A 1 108 ? 16.092 6.820 -8.784 1.00 88.31 108 ALA A CA 1
ATOM 812 C C . ALA A 1 108 ? 16.736 7.681 -9.884 1.00 88.31 108 ALA A C 1
ATOM 814 O O . ALA A 1 108 ? 17.948 7.860 -9.865 1.00 88.31 108 ALA A O 1
ATOM 815 N N . LEU A 1 109 ? 15.936 8.255 -10.793 1.00 86.50 109 LEU A N 1
ATOM 816 C CA . LEU A 1 109 ? 16.389 9.239 -11.786 1.00 86.50 109 LEU A CA 1
ATOM 817 C C . LEU A 1 109 ? 16.879 10.546 -11.144 1.00 86.50 109 LEU A C 1
ATOM 819 O O . LEU A 1 109 ? 17.709 11.230 -11.737 1.00 86.50 109 LEU A O 1
ATOM 823 N N . GLN A 1 110 ? 16.378 10.872 -9.944 1.00 82.00 110 GLN A N 1
ATOM 824 C CA . GLN A 1 110 ? 16.650 12.123 -9.226 1.00 82.00 110 GLN A CA 1
ATOM 825 C C . GLN A 1 110 ? 16.269 13.382 -10.047 1.00 82.00 110 GLN A C 1
ATOM 827 O O . GLN A 1 110 ? 15.624 13.313 -11.097 1.00 82.00 110 GLN A O 1
ATOM 832 N N . GLY A 1 111 ? 16.601 14.567 -9.526 1.00 79.94 111 GLY A N 1
ATOM 833 C CA . GLY A 1 111 ? 16.426 15.852 -10.210 1.00 79.94 111 GLY A CA 1
ATOM 834 C C . GLY A 1 111 ? 15.025 16.463 -10.096 1.00 79.94 111 GLY A C 1
ATOM 835 O O . GLY A 1 111 ? 14.163 15.980 -9.366 1.00 79.94 111 GLY A O 1
ATOM 836 N N . ALA A 1 112 ? 14.775 17.534 -10.860 1.00 78.62 112 ALA A N 1
ATOM 837 C CA . ALA A 1 112 ? 13.623 18.423 -10.657 1.00 78.62 112 ALA A CA 1
ATOM 838 C C . ALA A 1 112 ? 12.247 17.727 -10.713 1.00 78.62 112 ALA A C 1
ATOM 840 O O . ALA A 1 112 ? 11.317 18.122 -10.010 1.00 78.62 112 ALA A O 1
ATOM 841 N N . GLY A 1 113 ? 12.095 16.684 -11.539 1.00 79.50 113 GLY A N 1
ATOM 842 C CA . GLY A 1 113 ? 10.863 15.890 -11.589 1.00 79.50 113 GLY A CA 1
ATOM 843 C C . GLY A 1 113 ? 10.632 15.072 -10.314 1.00 79.50 113 GLY A C 1
ATOM 844 O O . GLY A 1 113 ? 9.504 15.000 -9.822 1.00 79.50 113 GLY A O 1
ATOM 845 N N . ALA A 1 114 ? 11.701 14.495 -9.761 1.00 82.75 114 ALA A N 1
ATOM 846 C CA . ALA A 1 114 ? 11.683 13.767 -8.499 1.00 82.75 114 ALA A CA 1
ATOM 847 C C . ALA A 1 114 ? 11.494 14.715 -7.308 1.00 82.75 114 ALA A C 1
ATOM 849 O O . ALA A 1 114 ? 10.684 14.425 -6.430 1.00 82.75 114 ALA A O 1
ATOM 850 N N . ASP A 1 115 ? 12.159 15.871 -7.314 1.00 81.38 115 ASP A N 1
ATOM 851 C CA . ASP A 1 115 ? 12.007 16.900 -6.280 1.00 81.38 115 ASP A CA 1
ATOM 852 C C . ASP A 1 115 ? 10.560 17.399 -6.225 1.00 81.38 115 ASP A C 1
ATOM 854 O O . ASP A 1 115 ? 9.917 17.308 -5.182 1.00 81.38 115 ASP A O 1
ATOM 858 N N . ARG A 1 116 ? 9.977 17.768 -7.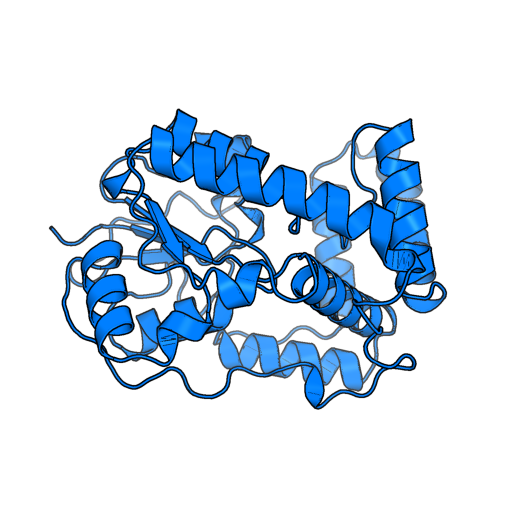375 1.00 80.44 116 ARG A N 1
ATOM 859 C CA . ARG A 1 116 ? 8.564 18.175 -7.468 1.00 80.44 116 ARG A CA 1
ATOM 860 C C . ARG A 1 116 ? 7.605 17.076 -7.010 1.00 80.44 116 ARG A C 1
ATOM 862 O O . ARG A 1 116 ? 6.536 17.351 -6.461 1.00 80.44 116 ARG A O 1
ATOM 869 N N . PHE A 1 117 ? 7.944 15.814 -7.271 1.00 81.00 117 PHE A N 1
ATOM 870 C CA . PHE A 1 117 ? 7.162 14.682 -6.785 1.00 81.00 117 PHE A CA 1
ATOM 871 C C . PHE A 1 117 ? 7.200 14.586 -5.254 1.00 81.00 117 PHE A C 1
ATOM 873 O O . PHE A 1 117 ? 6.153 14.388 -4.634 1.00 81.00 117 PHE A O 1
ATOM 880 N N . ILE A 1 118 ? 8.374 14.751 -4.644 1.00 78.19 118 ILE A N 1
ATOM 881 C CA . ILE A 1 118 ? 8.548 14.701 -3.189 1.00 78.19 118 ILE A CA 1
ATOM 882 C C . ILE A 1 118 ? 7.889 15.906 -2.523 1.00 78.19 118 ILE A C 1
ATOM 884 O O . ILE A 1 118 ? 7.192 15.708 -1.528 1.00 78.19 118 ILE A O 1
ATOM 888 N N . GLU A 1 119 ? 8.010 17.102 -3.102 1.00 77.06 119 GLU A N 1
ATOM 889 C CA . GLU A 1 119 ? 7.322 18.319 -2.653 1.00 77.06 119 GLU A CA 1
ATOM 890 C C . GLU A 1 119 ? 5.824 18.072 -2.545 1.00 77.06 119 GLU A C 1
ATOM 892 O O . GLU A 1 119 ? 5.250 18.193 -1.467 1.00 77.06 119 GLU A O 1
ATOM 897 N N . ARG A 1 120 ? 5.197 17.586 -3.619 1.00 76.19 120 ARG A N 1
ATOM 898 C CA . ARG A 1 120 ? 3.755 17.305 -3.630 1.00 76.19 120 ARG A CA 1
ATOM 899 C C . ARG A 1 120 ? 3.341 16.186 -2.677 1.00 76.19 120 ARG A C 1
ATOM 901 O O . ARG A 1 120 ? 2.244 16.227 -2.115 1.00 76.19 120 ARG A O 1
ATOM 908 N N . LEU A 1 121 ? 4.182 15.163 -2.496 1.00 72.56 121 LEU A N 1
ATOM 909 C CA . LEU A 1 121 ? 3.937 14.135 -1.481 1.00 72.56 121 LEU A CA 1
ATOM 910 C C . LEU A 1 121 ? 3.935 14.730 -0.065 1.00 72.56 121 LEU A C 1
ATOM 912 O O . LEU A 1 121 ? 3.099 14.327 0.745 1.00 72.56 121 LEU A O 1
ATOM 916 N N . HIS A 1 122 ? 4.840 15.670 0.218 1.00 70.00 122 HIS A N 1
ATOM 917 C CA . HIS A 1 122 ? 4.974 16.312 1.526 1.00 70.00 122 HIS A CA 1
ATOM 918 C C . HIS A 1 122 ? 3.924 17.400 1.759 1.00 70.00 122 HIS A C 1
ATOM 920 O O . HIS A 1 122 ? 3.378 17.457 2.857 1.00 70.00 122 HIS A O 1
ATOM 926 N N . GLU A 1 123 ? 3.541 18.177 0.742 1.00 68.75 123 GLU A N 1
ATOM 927 C CA . GLU A 1 123 ? 2.401 19.107 0.795 1.00 68.75 123 GLU A CA 1
ATOM 928 C C . GLU A 1 123 ? 1.110 18.374 1.176 1.00 68.75 123 GLU A C 1
ATOM 930 O O . GLU A 1 123 ? 0.364 18.813 2.050 1.00 68.75 123 GLU A O 1
ATOM 935 N N . ALA A 1 124 ? 0.868 17.203 0.578 1.00 62.09 124 ALA A N 1
ATOM 936 C CA . ALA A 1 124 ? -0.284 16.370 0.916 1.00 62.09 124 ALA A CA 1
ATOM 937 C C . ALA A 1 124 ? -0.206 15.763 2.333 1.00 62.09 124 ALA A C 1
ATOM 939 O O . ALA A 1 124 ? -1.233 15.336 2.870 1.00 62.09 124 ALA A O 1
ATOM 940 N N . ALA A 1 125 ? 0.993 15.688 2.917 1.00 56.25 125 ALA A N 1
ATOM 941 C CA . ALA A 1 125 ? 1.254 15.106 4.230 1.00 56.25 125 ALA A CA 1
ATOM 942 C C . ALA A 1 125 ? 1.415 16.146 5.357 1.00 56.25 125 ALA A C 1
ATOM 944 O O . ALA A 1 125 ? 1.228 15.768 6.509 1.00 56.25 125 ALA A O 1
ATOM 945 N N . GLY A 1 126 ? 1.686 17.421 5.044 1.00 54.16 126 GLY A N 1
ATOM 946 C CA . GLY A 1 126 ? 1.846 18.522 6.003 1.00 54.16 126 GLY A CA 1
ATOM 947 C C . GLY A 1 126 ? 3.264 18.730 6.563 1.00 54.16 126 GLY A C 1
ATOM 948 O O . GLY A 1 126 ? 3.392 19.331 7.627 1.00 54.16 126 GLY A O 1
ATOM 949 N N . GLY A 1 127 ? 4.315 18.243 5.886 1.00 56.34 127 GLY A N 1
ATOM 950 C CA . GLY A 1 127 ? 5.699 18.244 6.397 1.00 56.34 127 GLY A CA 1
ATOM 951 C C . GLY A 1 127 ? 6.714 19.037 5.558 1.00 56.34 127 GLY A C 1
ATOM 952 O O . GLY A 1 127 ? 6.444 19.401 4.417 1.00 56.34 127 GLY A O 1
ATOM 953 N N . ALA A 1 128 ? 7.906 19.276 6.122 1.00 56.09 128 ALA A N 1
ATOM 954 C CA . ALA A 1 128 ? 9.049 19.849 5.400 1.00 56.09 128 ALA A CA 1
ATOM 955 C C . ALA A 1 128 ? 9.567 18.872 4.329 1.00 56.09 128 ALA A C 1
ATOM 957 O O . ALA A 1 128 ? 9.662 17.672 4.584 1.00 56.09 128 ALA A O 1
ATOM 958 N N . CYS A 1 129 ? 9.894 19.386 3.142 1.00 58.22 129 CYS A N 1
ATOM 959 C CA . CYS A 1 129 ? 10.255 18.572 1.985 1.00 58.22 129 CYS A CA 1
ATOM 960 C C . CYS A 1 129 ? 11.779 18.359 1.888 1.00 58.22 129 CYS A C 1
ATOM 962 O O . CYS A 1 129 ? 12.502 19.332 1.663 1.00 58.22 129 CYS A O 1
ATOM 964 N N . PRO A 1 130 ? 12.295 17.123 2.017 1.00 66.81 130 PRO A N 1
ATOM 965 C CA . PRO A 1 130 ? 13.662 16.817 1.609 1.00 66.81 130 PRO A CA 1
ATOM 966 C C . PRO A 1 130 ? 13.786 16.859 0.075 1.00 66.81 130 PRO A C 1
ATOM 968 O O . PRO A 1 130 ? 12.808 16.632 -0.636 1.00 66.81 130 PRO A O 1
ATOM 971 N N . THR A 1 131 ? 14.987 17.110 -0.450 1.00 74.75 131 THR A N 1
ATOM 972 C CA . THR A 1 131 ? 15.288 16.881 -1.876 1.00 74.75 131 THR A CA 1
ATOM 973 C C . THR A 1 131 ? 15.223 15.383 -2.205 1.00 74.75 131 THR A C 1
ATOM 975 O O . THR A 1 131 ? 15.265 14.534 -1.308 1.00 74.75 131 THR A O 1
ATOM 978 N N . SER A 1 132 ? 15.151 15.024 -3.489 1.00 77.44 132 SER A N 1
ATOM 979 C CA . SER A 1 132 ? 15.220 13.622 -3.938 1.00 77.44 132 SER A CA 1
ATOM 980 C C . SER A 1 132 ? 16.493 12.905 -3.519 1.00 77.44 132 SER A C 1
ATOM 982 O O . SER A 1 132 ? 16.436 11.742 -3.115 1.00 77.44 132 SER A O 1
ATOM 984 N N . GLU A 1 133 ? 17.609 13.623 -3.4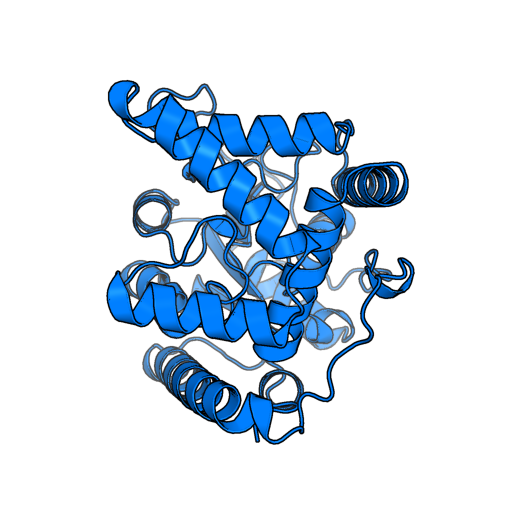92 1.00 79.00 133 GLU A N 1
ATOM 985 C CA . GLU A 1 133 ? 18.874 13.145 -2.946 1.00 79.00 133 GLU A CA 1
ATOM 986 C C . GLU A 1 133 ? 18.779 12.857 -1.439 1.00 79.00 133 GLU A C 1
ATOM 988 O O . GLU A 1 133 ? 19.101 11.755 -0.995 1.00 79.00 133 GLU A O 1
ATOM 993 N N . ALA A 1 134 ? 18.254 13.797 -0.646 1.00 77.06 134 ALA A N 1
ATOM 994 C CA . ALA A 1 134 ? 18.092 13.602 0.795 1.00 77.06 134 ALA A CA 1
ATOM 995 C C . ALA A 1 134 ? 17.133 12.442 1.115 1.00 77.06 134 ALA A C 1
ATOM 997 O O . ALA A 1 134 ? 17.365 11.678 2.053 1.00 77.06 134 ALA A O 1
ATOM 998 N N . TRP A 1 135 ? 16.084 12.258 0.309 1.00 76.38 135 TRP A N 1
ATOM 999 C CA . TRP A 1 135 ? 15.175 11.120 0.439 1.00 76.38 135 TRP A CA 1
ATOM 1000 C C . TRP A 1 135 ? 15.855 9.785 0.108 1.00 76.38 135 TRP A C 1
ATOM 1002 O O . TRP A 1 135 ? 15.643 8.787 0.802 1.00 76.38 135 TRP A O 1
ATOM 1012 N N . HIS A 1 136 ? 16.688 9.756 -0.935 1.00 79.19 136 HIS A N 1
ATOM 1013 C CA . HIS A 1 136 ? 17.483 8.585 -1.291 1.00 79.19 136 HIS A CA 1
ATOM 1014 C C . HIS A 1 136 ? 18.439 8.205 -0.152 1.00 79.19 136 HIS A C 1
ATOM 1016 O O . HIS A 1 136 ? 18.420 7.057 0.302 1.00 79.19 136 HIS A O 1
ATOM 1022 N N . GLN A 1 137 ? 19.185 9.181 0.377 1.00 80.75 137 GLN A N 1
ATOM 1023 C CA . GLN A 1 137 ? 20.114 8.967 1.486 1.00 80.75 137 GLN A CA 1
ATOM 1024 C C . GLN A 1 137 ? 19.392 8.468 2.741 1.00 80.75 137 GLN A C 1
ATOM 1026 O O . GLN A 1 137 ? 19.803 7.475 3.334 1.00 80.75 137 GLN A O 1
ATOM 1031 N N . GLN A 1 138 ? 18.247 9.062 3.093 1.00 78.88 138 GLN A N 1
ATOM 1032 C CA . GLN A 1 138 ? 17.452 8.623 4.242 1.00 78.88 138 GLN A CA 1
ATOM 1033 C C . GLN A 1 138 ? 17.028 7.148 4.131 1.00 78.88 138 GLN A C 1
ATOM 1035 O O . GLN A 1 138 ? 16.964 6.430 5.134 1.00 78.88 138 GLN A O 1
ATOM 1040 N N . ARG A 1 139 ? 16.723 6.670 2.919 1.00 78.88 139 ARG A N 1
ATOM 1041 C CA . ARG A 1 139 ? 16.377 5.260 2.695 1.00 78.88 139 ARG A CA 1
ATOM 1042 C C . ARG A 1 139 ? 17.579 4.341 2.787 1.00 78.88 139 ARG A C 1
ATOM 1044 O O . ARG A 1 139 ? 17.430 3.250 3.339 1.00 78.88 139 ARG A O 1
ATOM 1051 N N . LEU A 1 140 ? 18.723 4.760 2.259 1.00 81.56 140 LEU A N 1
ATOM 1052 C CA . LEU A 1 140 ? 19.970 4.022 2.403 1.00 81.56 140 LEU A CA 1
ATOM 1053 C C . LEU A 1 140 ? 20.341 3.895 3.886 1.00 81.56 140 LEU A C 1
ATOM 1055 O O . LEU A 1 140 ? 20.512 2.779 4.376 1.00 81.56 140 LEU A O 1
ATOM 1059 N N . ASP A 1 141 ? 20.321 5.001 4.629 1.00 81.00 141 ASP A N 1
ATOM 1060 C CA . ASP A 1 141 ? 20.591 5.027 6.069 1.00 81.00 141 ASP A CA 1
ATOM 1061 C C . ASP A 1 141 ? 19.650 4.084 6.827 1.00 81.00 141 ASP A C 1
ATOM 1063 O O . ASP A 1 141 ? 20.087 3.291 7.663 1.00 81.00 141 ASP A O 1
ATOM 1067 N N . ALA A 1 142 ? 18.353 4.093 6.499 1.00 75.94 142 ALA A N 1
ATOM 1068 C CA . ALA A 1 142 ? 17.382 3.188 7.109 1.00 75.94 142 ALA A CA 1
ATOM 1069 C C . ALA A 1 142 ? 17.720 1.705 6.872 1.00 75.94 142 ALA A C 1
ATOM 1071 O O . ALA A 1 142 ? 17.541 0.889 7.778 1.00 75.94 142 ALA A O 1
ATOM 1072 N N . VAL A 1 143 ? 18.228 1.341 5.690 1.00 75.94 143 VAL A N 1
ATOM 1073 C CA . VAL A 1 143 ? 18.699 -0.025 5.410 1.00 75.94 143 VAL A CA 1
ATOM 1074 C C . VAL A 1 143 ? 19.953 -0.328 6.231 1.00 75.94 143 VAL A C 1
ATOM 1076 O O . VAL A 1 143 ? 19.986 -1.333 6.949 1.00 75.94 143 VAL A O 1
ATOM 1079 N N . LEU A 1 144 ? 20.950 0.558 6.195 1.00 79.12 144 LEU A N 1
ATOM 1080 C CA . LEU A 1 144 ? 22.237 0.372 6.869 1.00 79.12 144 LEU A CA 1
ATOM 1081 C C . LEU A 1 144 ? 22.107 0.286 8.394 1.00 79.12 144 LEU A C 1
ATOM 1083 O O . LEU A 1 144 ? 22.819 -0.492 9.026 1.00 79.12 144 LEU A O 1
ATOM 1087 N N . HIS A 1 145 ? 21.159 1.006 8.994 1.00 73.12 145 HIS A N 1
ATOM 1088 C CA . HIS A 1 145 ? 20.902 0.955 10.435 1.00 73.12 145 HIS A CA 1
ATOM 1089 C C . HIS A 1 145 ? 20.283 -0.362 10.919 1.00 73.12 145 HIS A C 1
ATOM 1091 O O . HIS A 1 145 ? 20.299 -0.637 12.120 1.00 73.12 145 HIS A O 1
ATOM 1097 N N . THR A 1 146 ? 19.734 -1.181 10.020 1.00 67.38 146 THR A N 1
ATOM 1098 C CA . THR A 1 146 ? 19.085 -2.453 10.384 1.00 67.38 146 THR A CA 1
ATOM 1099 C C . THR A 1 146 ? 19.980 -3.675 10.212 1.00 67.38 146 THR A C 1
ATOM 1101 O O . THR A 1 146 ? 19.586 -4.774 10.608 1.00 67.38 146 THR A O 1
ATOM 1104 N N . LEU A 1 147 ? 21.177 -3.499 9.645 1.00 72.38 147 LEU A N 1
ATOM 1105 C CA . LEU A 1 147 ? 22.061 -4.587 9.241 1.00 72.38 147 LEU A CA 1
ATOM 1106 C C . LEU A 1 147 ? 23.458 -4.455 9.874 1.00 72.38 147 LEU A C 1
ATOM 1108 O O . LEU A 1 147 ? 23.840 -3.377 10.335 1.00 72.38 147 LEU A O 1
ATOM 1112 N N . PRO A 1 148 ? 24.235 -5.553 9.954 1.00 78.38 148 PRO A N 1
ATOM 1113 C CA . PRO A 1 148 ? 25.576 -5.515 10.526 1.00 78.38 148 PRO A CA 1
ATOM 1114 C C . PRO A 1 148 ? 26.487 -4.529 9.786 1.00 78.38 148 PRO A C 1
ATOM 1116 O O . PRO A 1 148 ? 26.575 -4.562 8.559 1.00 78.38 148 PRO A O 1
ATOM 1119 N N . ARG A 1 149 ? 27.247 -3.721 10.538 1.00 79.75 149 ARG A N 1
ATOM 1120 C CA . ARG A 1 149 ? 28.206 -2.740 9.984 1.00 79.75 149 ARG A CA 1
ATOM 1121 C C . ARG A 1 149 ? 29.241 -3.360 9.040 1.00 79.75 149 ARG A C 1
ATOM 1123 O O . ARG A 1 149 ? 29.729 -2.700 8.131 1.00 79.75 149 ARG A O 1
ATOM 1130 N N . THR A 1 150 ? 29.577 -4.633 9.241 1.00 84.75 150 THR A N 1
ATOM 1131 C CA . THR A 1 150 ? 30.515 -5.375 8.384 1.00 84.75 150 THR A CA 1
ATOM 1132 C C . THR A 1 150 ? 29.998 -5.568 6.958 1.00 84.75 150 THR A C 1
ATOM 1134 O O . THR A 1 150 ? 30.801 -5.759 6.051 1.00 84.75 150 THR A O 1
ATOM 1137 N N . ALA A 1 151 ? 28.682 -5.485 6.746 1.00 83.25 151 ALA A N 1
ATOM 1138 C CA . ALA A 1 151 ? 28.051 -5.612 5.438 1.00 83.25 151 ALA A CA 1
ATOM 1139 C C . ALA A 1 151 ? 27.776 -4.256 4.759 1.00 83.25 151 ALA A C 1
ATOM 1141 O O . ALA A 1 151 ? 27.394 -4.247 3.591 1.00 83.25 151 ALA A O 1
ATOM 1142 N N . SER A 1 152 ? 27.976 -3.118 5.442 1.00 83.31 152 SER A N 1
ATOM 1143 C CA . SER A 1 152 ? 27.518 -1.797 4.976 1.00 83.31 152 SER A CA 1
ATOM 1144 C C . SER A 1 152 ? 27.976 -1.453 3.559 1.00 83.31 152 SER A C 1
ATOM 1146 O O . SER A 1 152 ? 27.143 -1.143 2.718 1.00 83.31 152 SER A O 1
ATOM 1148 N N . ARG A 1 153 ? 29.264 -1.637 3.238 1.00 85.69 153 ARG A N 1
ATOM 1149 C CA . ARG A 1 153 ? 29.791 -1.340 1.895 1.00 85.69 153 ARG A CA 1
ATOM 1150 C C . ARG A 1 153 ? 29.154 -2.194 0.793 1.00 85.69 153 ARG A C 1
ATOM 1152 O O . ARG A 1 153 ? 28.887 -1.702 -0.296 1.00 85.69 153 ARG A O 1
ATOM 1159 N N . GLN A 1 154 ? 28.939 -3.483 1.057 1.00 86.25 154 GLN A N 1
ATOM 1160 C CA . GLN A 1 154 ? 28.307 -4.387 0.087 1.00 86.25 154 GLN A CA 1
ATOM 1161 C C . GLN A 1 154 ? 26.825 -4.038 -0.100 1.00 86.25 154 GLN A C 1
ATOM 1163 O O . GLN A 1 154 ? 26.301 -4.141 -1.206 1.00 86.25 154 GLN A O 1
ATOM 1168 N N . LEU A 1 155 ? 26.162 -3.597 0.971 1.00 84.50 155 LEU A N 1
ATOM 1169 C CA . LEU A 1 155 ? 24.765 -3.173 0.950 1.00 84.50 155 LEU A CA 1
ATOM 1170 C C . LEU A 1 155 ? 24.573 -1.853 0.205 1.00 84.50 155 LEU A C 1
ATOM 1172 O O . LEU A 1 155 ? 23.650 -1.767 -0.594 1.00 84.50 155 LEU A O 1
ATOM 1176 N N . GLU A 1 156 ? 25.452 -0.871 0.412 1.00 87.06 156 GLU A N 1
ATOM 1177 C CA . GLU A 1 156 ? 25.487 0.378 -0.366 1.00 87.06 156 GLU A CA 1
ATOM 1178 C C . GLU A 1 156 ? 25.616 0.071 -1.861 1.00 87.06 156 GLU A C 1
ATOM 1180 O O . GLU A 1 156 ? 24.750 0.434 -2.651 1.00 87.06 156 GLU A O 1
ATOM 1185 N N . GLN A 1 157 ? 26.619 -0.731 -2.238 1.00 88.69 157 GLN A N 1
ATOM 1186 C CA . GLN A 1 157 ? 26.826 -1.142 -3.631 1.00 88.69 157 GLN A CA 1
ATOM 1187 C C . GLN A 1 157 ? 25.609 -1.856 -4.226 1.00 88.69 157 GLN A C 1
ATOM 1189 O O . GLN A 1 157 ? 25.272 -1.645 -5.394 1.00 88.69 157 GLN A O 1
ATOM 1194 N N . HIS A 1 158 ? 24.951 -2.713 -3.442 1.00 88.00 158 HIS A N 1
ATOM 1195 C CA . HIS A 1 158 ? 23.748 -3.401 -3.889 1.00 88.00 158 HIS A CA 1
ATOM 1196 C C . HIS A 1 158 ? 22.559 -2.439 -4.025 1.00 88.00 158 HIS A C 1
ATOM 1198 O O . HIS A 1 158 ? 21.839 -2.517 -5.015 1.00 88.00 158 HIS A O 1
ATOM 1204 N N . PHE A 1 159 ? 22.372 -1.504 -3.092 1.00 88.81 159 PHE A N 1
ATOM 1205 C CA . PHE A 1 159 ? 21.307 -0.498 -3.143 1.00 88.81 159 PHE A CA 1
ATOM 1206 C C . PHE A 1 159 ? 21.450 0.438 -4.353 1.00 88.81 159 PHE A C 1
ATOM 1208 O O . PHE A 1 159 ? 20.464 0.712 -5.046 1.00 88.81 159 PHE A O 1
ATOM 1215 N N . ASP A 1 160 ? 22.677 0.855 -4.664 1.00 88.75 160 ASP A N 1
ATOM 1216 C CA . ASP A 1 160 ? 22.986 1.655 -5.851 1.00 88.75 160 ASP A CA 1
ATOM 1217 C C . ASP A 1 160 ? 22.770 0.856 -7.139 1.00 88.75 160 ASP A C 1
ATOM 1219 O O . ASP A 1 160 ? 22.266 1.380 -8.132 1.00 88.75 160 ASP A O 1
ATOM 1223 N N . ALA A 1 161 ? 23.128 -0.433 -7.142 1.00 91.94 161 ALA A N 1
ATOM 1224 C CA . ALA A 1 161 ? 22.847 -1.321 -8.267 1.00 91.94 161 ALA A CA 1
ATOM 1225 C C . ALA A 1 161 ? 21.337 -1.492 -8.500 1.00 91.94 161 ALA A C 1
ATOM 1227 O O . ALA A 1 161 ? 20.898 -1.457 -9.645 1.00 91.94 161 ALA A O 1
ATOM 1228 N N . GLU A 1 162 ? 20.534 -1.615 -7.440 1.00 92.69 162 GLU A N 1
ATOM 1229 C CA . GLU A 1 162 ? 19.071 -1.678 -7.553 1.00 92.69 162 GLU A CA 1
ATOM 1230 C C . GLU A 1 162 ? 18.468 -0.373 -8.078 1.00 92.69 162 GLU A C 1
ATOM 1232 O O . GLU A 1 162 ? 17.541 -0.403 -8.885 1.00 92.69 162 GLU A O 1
ATOM 1237 N N . SER A 1 163 ? 19.012 0.772 -7.661 1.00 91.00 163 SER A N 1
ATOM 1238 C CA . SER A 1 163 ? 18.567 2.078 -8.155 1.00 91.00 163 SER A CA 1
ATOM 1239 C C . SER A 1 163 ? 18.901 2.254 -9.639 1.00 91.00 163 SER A C 1
ATOM 1241 O O . SER A 1 163 ? 18.049 2.706 -10.399 1.00 91.00 163 SER A O 1
ATOM 1243 N N . ARG A 1 164 ? 20.089 1.817 -10.081 1.00 92.56 164 ARG A N 1
ATOM 1244 C CA . ARG A 1 164 ? 20.458 1.798 -11.507 1.00 92.56 164 ARG A CA 1
ATOM 1245 C C . ARG A 1 164 ? 19.559 0.878 -12.326 1.00 92.56 164 ARG A C 1
ATOM 1247 O O . ARG A 1 164 ? 19.033 1.320 -13.337 1.00 92.56 164 ARG A O 1
ATOM 1254 N N . ARG A 1 165 ? 19.284 -0.337 -11.841 1.00 94.25 165 ARG A N 1
ATOM 1255 C CA . ARG A 1 165 ? 18.319 -1.254 -12.474 1.00 94.25 165 ARG A CA 1
ATOM 1256 C C . ARG A 1 165 ? 16.944 -0.622 -12.642 1.00 94.25 165 ARG A C 1
ATOM 1258 O O . ARG A 1 165 ? 16.345 -0.754 -13.690 1.00 94.25 165 ARG A O 1
ATOM 1265 N N . LEU A 1 166 ? 16.437 0.106 -11.647 1.00 92.94 166 LEU A N 1
ATOM 1266 C CA . LEU A 1 166 ? 15.149 0.799 -11.785 1.00 92.94 166 LEU A CA 1
ATOM 1267 C C . LEU A 1 166 ? 15.150 1.879 -12.873 1.00 92.94 166 LEU A C 1
ATOM 1269 O O . LEU A 1 166 ? 14.095 2.154 -13.436 1.00 92.94 166 LEU A O 1
ATOM 1273 N N . VAL A 1 167 ? 16.295 2.511 -13.130 1.00 91.69 167 VAL A N 1
ATOM 1274 C CA . VAL A 1 167 ? 16.452 3.507 -14.194 1.00 91.69 167 VAL A CA 1
ATOM 1275 C C . VAL A 1 167 ? 16.578 2.831 -15.560 1.00 91.69 167 VAL A C 1
ATOM 1277 O O . VAL A 1 167 ? 15.909 3.252 -16.501 1.00 91.69 167 VAL A O 1
ATOM 1280 N N . GLU A 1 168 ? 17.413 1.799 -15.654 1.00 93.12 168 GLU A N 1
ATOM 1281 C CA . GLU A 1 168 ? 17.787 1.121 -16.900 1.00 93.12 168 GLU A CA 1
ATOM 1282 C C . GLU A 1 168 ? 16.724 0.120 -17.376 1.00 93.12 168 GLU A C 1
ATOM 1284 O O . GLU A 1 168 ? 16.386 0.110 -18.559 1.00 93.12 168 GLU A O 1
ATOM 1289 N N . ASP A 1 169 ? 16.176 -0.686 -16.465 1.00 94.19 169 ASP A N 1
ATOM 1290 C CA . ASP A 1 169 ? 15.227 -1.752 -16.781 1.00 94.19 169 ASP A CA 1
ATOM 1291 C C . ASP A 1 169 ? 13.851 -1.161 -17.119 1.00 94.19 169 ASP A C 1
ATOM 1293 O O . ASP A 1 169 ? 13.321 -0.267 -16.438 1.00 94.19 169 ASP A O 1
ATOM 1297 N N . ARG A 1 170 ? 13.215 -1.736 -18.136 1.00 94.38 170 ARG A N 1
ATOM 1298 C CA . ARG A 1 170 ? 11.788 -1.559 -18.417 1.00 94.38 170 ARG A CA 1
ATOM 1299 C C . ARG A 1 170 ? 10.942 -2.273 -17.372 1.00 94.38 170 ARG A C 1
ATOM 1301 O O . ARG A 1 170 ? 11.414 -3.161 -16.660 1.00 94.38 170 ARG A O 1
ATOM 1308 N N . PHE A 1 171 ? 9.657 -1.933 -17.291 1.00 95.75 171 PHE A N 1
ATOM 1309 C CA . PHE A 1 171 ? 8.778 -2.547 -16.293 1.00 95.75 171 PHE A CA 1
ATOM 1310 C C . PHE A 1 171 ? 8.755 -4.077 -16.354 1.00 95.75 171 PHE A C 1
ATOM 1312 O O . PHE A 1 171 ? 8.936 -4.713 -15.320 1.00 95.75 171 PHE A O 1
ATOM 1319 N N . GLY A 1 172 ? 8.589 -4.668 -17.542 1.00 95.56 172 GLY A N 1
ATOM 1320 C CA . GLY A 1 172 ? 8.598 -6.127 -17.711 1.00 95.56 172 GLY A CA 1
ATOM 1321 C C . GLY A 1 172 ? 9.900 -6.771 -17.221 1.00 95.56 172 GLY A C 1
ATOM 1322 O O . GLY A 1 172 ? 9.864 -7.706 -16.426 1.00 95.56 172 GLY A O 1
ATOM 1323 N N . GLU A 1 173 ? 11.045 -6.192 -17.587 1.00 95.81 173 GLU A N 1
ATOM 1324 C CA . GLU A 1 173 ? 12.374 -6.666 -17.176 1.00 95.81 173 GLU A CA 1
ATOM 1325 C C . GLU A 1 173 ? 12.552 -6.601 -15.653 1.00 95.81 173 GLU A C 1
ATOM 1327 O O . GLU A 1 173 ? 13.064 -7.538 -15.035 1.00 95.81 173 GLU A O 1
ATOM 1332 N N . ARG A 1 174 ? 12.050 -5.533 -15.018 1.00 96.44 174 ARG A N 1
ATOM 1333 C CA . ARG A 1 174 ? 12.053 -5.406 -13.557 1.00 96.44 174 ARG A CA 1
ATOM 1334 C C . ARG A 1 174 ? 11.212 -6.495 -12.887 1.00 96.44 174 ARG A C 1
ATOM 1336 O O . ARG A 1 174 ? 11.603 -6.997 -11.832 1.00 96.44 174 ARG A O 1
ATOM 1343 N N . LEU A 1 175 ? 10.060 -6.847 -13.460 1.00 96.88 175 LEU A N 1
ATOM 1344 C CA . LEU A 1 175 ? 9.200 -7.909 -12.931 1.00 96.88 175 LEU A CA 1
ATOM 1345 C C . LEU A 1 175 ? 9.871 -9.278 -13.046 1.00 96.88 175 LEU A C 1
ATOM 1347 O O . LEU A 1 175 ? 9.923 -10.005 -12.053 1.00 96.88 175 LEU A O 1
ATOM 1351 N N . ASP A 1 176 ? 10.428 -9.597 -14.214 1.00 96.62 176 ASP A N 1
ATOM 1352 C CA . ASP A 1 176 ? 11.142 -10.853 -14.453 1.00 96.62 176 ASP A CA 1
ATOM 1353 C C . ASP A 1 176 ? 12.331 -11.003 -13.501 1.00 96.62 176 ASP A C 1
ATOM 1355 O O . ASP A 1 176 ? 12.514 -12.054 -12.876 1.00 96.62 176 ASP A O 1
ATOM 1359 N N . TYR A 1 177 ? 13.095 -9.923 -13.310 1.00 96.69 177 TYR A N 1
ATOM 1360 C CA . TYR A 1 177 ? 14.176 -9.874 -12.334 1.00 96.69 177 TYR A CA 1
ATOM 1361 C C . TYR A 1 177 ? 13.684 -10.168 -10.914 1.00 96.69 177 TYR A C 1
ATOM 1363 O O . TYR A 1 177 ? 14.253 -11.023 -10.234 1.00 96.69 177 TYR A O 1
ATOM 1371 N N . GLU A 1 178 ? 12.629 -9.494 -10.449 1.00 97.31 178 GLU A N 1
ATOM 1372 C CA . GLU A 1 178 ? 12.117 -9.690 -9.089 1.00 97.31 178 GLU A CA 1
ATOM 1373 C C . GLU A 1 178 ? 11.569 -11.102 -8.862 1.00 97.31 178 GLU A C 1
ATOM 1375 O O . GLU A 1 178 ? 11.788 -11.671 -7.788 1.00 97.31 178 GLU A O 1
ATOM 1380 N N . LEU A 1 179 ? 10.906 -11.688 -9.862 1.00 96.75 179 LEU A N 1
ATOM 1381 C CA . LEU A 1 179 ? 10.424 -13.067 -9.806 1.00 96.75 179 LEU A CA 1
ATOM 1382 C C . LEU A 1 179 ? 11.585 -14.067 -9.760 1.00 96.75 179 LEU A C 1
ATOM 1384 O O . LEU A 1 179 ? 11.582 -14.958 -8.910 1.00 96.75 179 LEU A O 1
ATOM 1388 N N . ALA A 1 180 ? 12.606 -13.901 -10.605 1.00 96.69 180 ALA A N 1
ATOM 1389 C CA . ALA A 1 180 ? 13.799 -14.749 -10.590 1.00 96.69 180 ALA A CA 1
ATOM 1390 C C . ALA A 1 180 ? 14.588 -14.612 -9.274 1.00 96.69 180 ALA A C 1
ATOM 1392 O O . ALA A 1 180 ? 15.063 -15.600 -8.697 1.00 96.69 180 ALA A O 1
ATOM 1393 N N . PHE A 1 181 ? 14.695 -13.389 -8.751 1.00 96.38 181 PHE A N 1
ATOM 1394 C CA . PHE A 1 181 ? 15.334 -13.117 -7.468 1.00 96.38 181 PHE A CA 1
ATOM 1395 C C . PHE A 1 181 ? 14.570 -13.799 -6.326 1.00 96.38 181 PHE A C 1
ATOM 1397 O O . PHE A 1 181 ? 15.173 -14.496 -5.509 1.00 96.38 181 PHE A O 1
ATOM 1404 N N . PHE A 1 182 ? 13.239 -13.686 -6.302 1.00 95.69 182 PHE A N 1
ATOM 1405 C CA . PHE A 1 182 ? 12.412 -14.349 -5.298 1.00 95.69 182 PHE A CA 1
ATOM 1406 C C . PHE A 1 182 ? 12.468 -15.876 -5.411 1.00 95.69 182 PHE A C 1
ATOM 1408 O O . PHE A 1 182 ? 12.615 -16.552 -4.396 1.00 95.69 182 PHE A O 1
ATOM 1415 N N . ALA A 1 183 ? 12.413 -16.436 -6.620 1.00 95.38 183 ALA A N 1
ATOM 1416 C CA . ALA A 1 183 ? 12.506 -17.879 -6.833 1.00 95.38 183 ALA A CA 1
ATOM 1417 C C . ALA A 1 183 ? 13.839 -18.461 -6.332 1.00 95.38 183 ALA A C 1
ATOM 1419 O O . ALA A 1 183 ? 13.871 -19.576 -5.820 1.00 95.38 183 ALA A O 1
ATOM 1420 N N . SER A 1 184 ? 14.932 -17.701 -6.447 1.00 96.56 184 SER A N 1
ATOM 1421 C CA . SER A 1 184 ? 16.263 -18.149 -6.022 1.00 96.56 184 SER A CA 1
ATOM 1422 C C . SER A 1 184 ? 16.589 -17.860 -4.554 1.00 96.56 184 SER A C 1
ATOM 1424 O O . SER A 1 184 ? 17.377 -18.593 -3.957 1.00 96.56 184 SER A O 1
ATOM 1426 N N . ARG A 1 185 ? 16.035 -16.792 -3.959 1.00 94.31 185 ARG A N 1
ATOM 1427 C CA . ARG A 1 185 ? 16.402 -16.322 -2.605 1.00 94.31 185 ARG A CA 1
ATOM 1428 C C . ARG A 1 185 ? 15.264 -16.335 -1.589 1.00 94.31 185 ARG A C 1
ATOM 1430 O O . ARG A 1 185 ? 15.521 -16.086 -0.415 1.00 94.31 185 ARG A O 1
ATOM 1437 N N . HIS A 1 186 ? 14.031 -16.594 -2.017 1.00 93.25 186 HIS A N 1
ATOM 1438 C CA . HIS A 1 186 ? 12.808 -16.544 -1.202 1.00 93.25 186 HIS A CA 1
ATOM 1439 C C . HIS A 1 186 ? 12.571 -15.207 -0.484 1.00 93.25 186 HIS A C 1
ATOM 1441 O O . HIS A 1 186 ? 11.836 -15.119 0.499 1.00 93.25 186 HIS A O 1
ATOM 1447 N N . VAL A 1 187 ? 13.188 -14.143 -0.992 1.00 91.31 187 VAL A N 1
ATOM 1448 C CA . VAL A 1 187 ? 13.009 -12.759 -0.562 1.00 91.31 187 VAL A CA 1
ATOM 1449 C C . VAL A 1 187 ? 13.019 -11.879 -1.801 1.00 91.31 187 VAL A C 1
ATOM 1451 O O . VAL A 1 187 ? 13.622 -12.235 -2.807 1.00 91.31 187 VAL A O 1
ATOM 1454 N N . PHE A 1 188 ? 12.346 -10.737 -1.745 1.00 92.81 188 PHE A N 1
ATOM 1455 C CA . PHE A 1 188 ? 12.415 -9.750 -2.819 1.00 92.81 188 PHE A CA 1
ATOM 1456 C C . PHE A 1 188 ? 13.718 -8.928 -2.729 1.00 92.81 188 PHE A C 1
ATOM 1458 O O . PHE A 1 188 ? 14.233 -8.762 -1.617 1.00 92.81 188 PHE A O 1
ATOM 1465 N N . PRO A 1 189 ? 14.236 -8.382 -3.849 1.00 92.44 189 PRO A N 1
ATOM 1466 C CA . PRO A 1 189 ? 15.413 -7.510 -3.825 1.00 92.44 189 PRO A CA 1
ATOM 1467 C C . PRO A 1 189 ? 15.115 -6.189 -3.104 1.00 92.44 189 PRO A C 1
ATOM 1469 O O . PRO A 1 189 ? 13.973 -5.918 -2.709 1.00 92.44 189 PRO A O 1
ATOM 1472 N N . HIS A 1 190 ? 16.127 -5.334 -2.921 1.00 88.19 190 HIS A N 1
ATOM 1473 C CA . HIS A 1 190 ? 15.859 -3.988 -2.416 1.00 88.19 190 HIS A CA 1
ATOM 1474 C C . HIS A 1 190 ? 14.972 -3.198 -3.390 1.00 88.19 190 HIS A C 1
ATOM 1476 O O . HIS A 1 190 ? 14.970 -3.394 -4.602 1.00 88.19 190 HIS A O 1
ATOM 1482 N N . GLN A 1 191 ? 14.173 -2.299 -2.812 1.00 89.31 191 GLN A N 1
ATOM 1483 C CA . GLN A 1 191 ? 13.184 -1.488 -3.526 1.00 89.31 191 GLN A CA 1
ATOM 1484 C C . GLN A 1 191 ? 12.151 -2.278 -4.370 1.00 89.31 191 GLN A C 1
ATOM 1486 O O . GLN A 1 191 ? 11.756 -1.813 -5.439 1.00 89.31 191 GLN A O 1
ATOM 1491 N N . PRO A 1 192 ? 11.589 -3.397 -3.881 1.00 94.81 192 PRO A N 1
ATOM 1492 C CA . PRO A 1 192 ? 10.834 -4.308 -4.733 1.00 94.81 192 PRO A CA 1
ATOM 1493 C C . PRO A 1 192 ? 9.470 -3.757 -5.133 1.00 94.81 192 PRO A C 1
ATOM 1495 O O . PRO A 1 192 ? 8.739 -3.260 -4.272 1.00 94.81 192 PRO A O 1
ATOM 1498 N N . VAL A 1 193 ? 9.123 -3.830 -6.412 1.00 96.69 193 VAL A N 1
ATOM 1499 C CA . VAL A 1 193 ? 7.865 -3.340 -6.984 1.00 96.69 193 VAL A CA 1
ATOM 1500 C C . VAL A 1 193 ? 6.764 -4.386 -6.947 1.00 96.69 193 VAL A C 1
ATOM 1502 O O . VAL A 1 193 ? 5.615 -3.996 -7.077 1.00 96.69 193 VAL A O 1
ATOM 1505 N N . LEU A 1 194 ? 7.061 -5.672 -6.725 1.00 96.62 194 LEU A N 1
ATOM 1506 C CA . LEU A 1 194 ? 6.059 -6.744 -6.650 1.00 96.62 194 LEU A CA 1
ATOM 1507 C C . LEU A 1 194 ? 5.555 -7.032 -5.236 1.00 96.62 194 LEU A C 1
ATOM 1509 O O . LEU A 1 194 ? 4.404 -7.426 -5.066 1.00 96.62 194 LEU A O 1
ATOM 1513 N N . ARG A 1 195 ? 6.383 -6.810 -4.208 1.00 94.06 195 ARG A N 1
ATOM 1514 C CA . ARG A 1 195 ? 6.122 -7.269 -2.828 1.00 94.06 195 ARG A CA 1
ATOM 1515 C C . ARG A 1 195 ? 4.721 -6.936 -2.307 1.00 94.06 195 ARG A C 1
ATOM 1517 O O . ARG A 1 195 ? 4.092 -7.769 -1.670 1.00 94.06 195 ARG A O 1
ATOM 1524 N N . PHE A 1 196 ? 4.249 -5.714 -2.543 1.00 95.50 196 PHE A N 1
ATOM 1525 C CA . PHE A 1 196 ? 2.957 -5.239 -2.042 1.00 95.50 196 PHE A CA 1
ATOM 1526 C C . PHE A 1 196 ? 1.783 -5.533 -2.983 1.00 95.50 196 PHE A C 1
ATOM 1528 O O . PHE A 1 196 ? 0.703 -4.999 -2.765 1.00 95.50 196 PHE A O 1
ATOM 1535 N N . SER A 1 197 ? 1.986 -6.326 -4.037 1.00 97.44 197 SER A N 1
ATOM 1536 C CA . SER A 1 197 ? 0.926 -6.825 -4.926 1.00 97.44 197 SER A CA 1
ATOM 1537 C C . SER A 1 197 ? 0.423 -8.218 -4.536 1.00 97.44 197 SER A C 1
ATOM 1539 O O . SER A 1 197 ? -0.574 -8.654 -5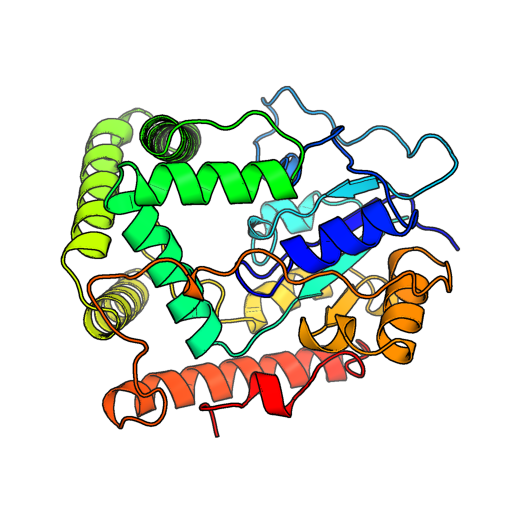.095 1.00 97.44 197 SER A O 1
ATOM 1541 N N . PHE A 1 198 ? 1.079 -8.881 -3.577 1.00 97.69 198 PHE A N 1
ATOM 1542 C CA . PHE A 1 198 ? 0.615 -10.124 -2.959 1.00 97.69 198 PHE A CA 1
ATOM 1543 C C . PHE A 1 198 ? 0.048 -9.812 -1.567 1.00 97.69 198 PHE A C 1
ATOM 1545 O O . PHE A 1 198 ? 0.764 -9.318 -0.688 1.00 97.69 198 PHE A O 1
ATOM 1552 N N . TYR A 1 199 ? -1.247 -10.035 -1.372 1.00 98.44 199 TYR A N 1
ATOM 1553 C CA . TYR A 1 199 ? -2.001 -9.606 -0.197 1.00 98.44 199 TYR A CA 1
ATOM 1554 C C . TYR A 1 199 ? -2.105 -10.682 0.875 1.00 98.44 199 TYR A C 1
ATOM 1556 O O . TYR A 1 199 ? -2.115 -10.340 2.063 1.00 98.44 199 TYR A O 1
ATOM 1564 N N . TYR A 1 200 ? -2.118 -11.960 0.492 1.00 98.50 200 TYR A N 1
ATOM 1565 C CA . TYR A 1 200 ? -2.509 -13.050 1.385 1.00 98.50 200 TYR A CA 1
ATOM 1566 C C . TYR A 1 200 ? -1.691 -13.069 2.677 1.00 98.50 200 TYR A C 1
ATOM 1568 O O . TYR A 1 200 ? -2.229 -13.016 3.783 1.00 98.50 200 TYR A O 1
ATOM 1576 N N . GLN A 1 201 ? -0.362 -13.069 2.549 1.00 96.75 201 GLN A N 1
ATOM 1577 C CA . GLN A 1 201 ? 0.531 -13.164 3.703 1.00 96.75 201 GLN A CA 1
ATOM 1578 C C . GLN A 1 201 ? 0.408 -11.953 4.640 1.00 96.75 201 GLN A C 1
ATOM 1580 O O . GLN A 1 201 ? 0.526 -12.104 5.855 1.00 96.75 201 GLN A O 1
ATOM 1585 N N . GLY A 1 202 ? 0.177 -10.754 4.098 1.00 97.25 202 GLY A N 1
ATOM 1586 C CA . GLY A 1 202 ? 0.004 -9.551 4.909 1.00 97.25 202 GLY A CA 1
ATOM 1587 C C . GLY A 1 202 ? -1.324 -9.542 5.662 1.00 97.25 202 GLY A C 1
ATOM 1588 O O . GLY A 1 202 ? -1.338 -9.200 6.842 1.00 97.25 202 GLY A O 1
ATOM 1589 N N . LEU A 1 203 ? -2.408 -9.977 5.014 1.00 98.44 203 LEU A N 1
ATOM 1590 C CA . LEU A 1 203 ? -3.720 -10.128 5.646 1.00 98.44 203 LEU A CA 1
ATOM 1591 C C . LEU A 1 203 ? -3.700 -11.210 6.728 1.00 98.44 203 LEU A C 1
ATOM 1593 O O . LEU A 1 203 ? -4.164 -10.962 7.838 1.00 98.44 203 LEU A O 1
ATOM 1597 N N . ARG A 1 204 ? -3.091 -12.369 6.448 1.00 98.06 204 ARG A N 1
ATOM 1598 C CA . ARG A 1 204 ? -2.942 -13.463 7.416 1.00 98.06 204 ARG A CA 1
ATOM 1599 C C . ARG A 1 204 ? -2.247 -13.008 8.694 1.00 98.06 204 ARG A C 1
ATOM 1601 O O . ARG A 1 204 ? -2.764 -13.240 9.776 1.00 98.06 204 ARG A O 1
ATOM 1608 N N . LEU A 1 205 ? -1.133 -12.285 8.571 1.00 96.94 205 LEU A N 1
ATOM 1609 C CA . LEU A 1 205 ? -0.401 -11.763 9.732 1.00 96.94 205 LEU A CA 1
ATOM 1610 C C . LEU A 1 205 ? -1.247 -10.842 10.624 1.00 96.94 205 LEU A C 1
ATOM 1612 O O . LEU A 1 205 ? -1.026 -10.805 11.831 1.00 96.94 205 LEU A O 1
ATOM 1616 N N . LEU A 1 206 ? -2.184 -10.086 10.047 1.00 97.06 206 LEU A N 1
ATOM 1617 C CA . LEU A 1 206 ? -3.111 -9.257 10.819 1.00 97.06 206 LEU A CA 1
ATOM 1618 C C . LEU A 1 206 ? -4.203 -10.123 11.461 1.00 97.06 206 LEU A C 1
ATOM 1620 O O . LEU A 1 206 ? -4.476 -9.985 12.648 1.00 97.06 206 LEU A O 1
ATOM 1624 N N . LEU A 1 207 ? -4.786 -11.052 10.703 1.00 96.94 207 LEU A N 1
ATOM 1625 C CA . LEU A 1 207 ? -5.884 -11.920 11.149 1.00 96.94 207 LEU A CA 1
ATOM 1626 C C . LEU A 1 207 ? -5.470 -12.991 12.167 1.00 96.94 207 LEU A C 1
ATOM 1628 O O . LEU A 1 207 ? -6.336 -13.555 12.837 1.00 96.94 207 LEU A O 1
ATOM 1632 N N . ASP A 1 208 ? -4.171 -13.260 12.293 1.00 95.44 208 ASP A N 1
ATOM 1633 C CA . ASP A 1 208 ? -3.599 -14.095 13.353 1.00 95.44 208 ASP A CA 1
ATOM 1634 C C . ASP A 1 208 ? -3.617 -13.384 14.724 1.00 95.44 208 ASP A C 1
ATOM 1636 O O . ASP A 1 208 ? -3.453 -14.040 15.752 1.00 95.44 208 ASP A O 1
ATOM 1640 N N . ARG A 1 209 ? -3.813 -12.055 14.760 1.00 94.25 209 ARG A N 1
ATOM 1641 C CA . ARG A 1 209 ? -3.736 -11.239 15.986 1.00 94.25 209 ARG A CA 1
ATOM 1642 C C . ARG A 1 209 ? -4.998 -10.432 16.290 1.00 94.25 209 ARG A C 1
ATOM 1644 O O . ARG A 1 209 ? -5.357 -10.296 17.452 1.00 94.25 209 ARG A O 1
ATOM 1651 N N . TYR A 1 210 ? -5.634 -9.869 15.271 1.00 95.88 210 TYR A N 1
ATOM 1652 C CA . TYR A 1 210 ? -6.740 -8.925 15.421 1.00 95.88 210 TYR A CA 1
ATOM 1653 C C . TYR A 1 210 ? -8.090 -9.584 15.175 1.00 95.88 210 TYR A C 1
ATOM 1655 O O . TYR A 1 210 ? -8.188 -10.525 14.380 1.00 95.88 210 TYR A O 1
ATOM 1663 N N . GLN A 1 211 ? -9.133 -9.060 15.823 1.00 96.00 211 GLN A N 1
ATOM 1664 C CA . GLN A 1 211 ? -10.490 -9.501 15.535 1.00 96.00 211 GLN A CA 1
ATOM 1665 C C . GLN A 1 211 ? -10.949 -8.957 14.173 1.00 96.00 211 GLN A C 1
ATOM 1667 O O . GLN A 1 211 ? -10.489 -7.893 13.739 1.00 96.00 211 GLN A O 1
ATOM 1672 N N . PRO A 1 212 ? -11.861 -9.654 13.479 1.00 96.69 212 PRO A N 1
ATOM 1673 C CA . PRO A 1 212 ? -12.354 -9.224 12.172 1.00 96.69 212 PRO A CA 1
ATOM 1674 C C . PRO A 1 212 ? -12.947 -7.809 12.182 1.00 96.69 212 PRO A C 1
ATOM 1676 O O . PRO A 1 212 ? -12.727 -7.043 11.248 1.00 96.69 212 PRO A O 1
ATOM 1679 N N . GLU A 1 213 ? -13.643 -7.428 13.254 1.00 95.75 213 GLU A N 1
ATOM 1680 C CA . GLU A 1 213 ? -14.226 -6.096 13.451 1.00 95.75 213 GLU A CA 1
ATOM 1681 C C . GLU A 1 213 ? -13.198 -4.976 13.677 1.00 95.75 213 GLU A C 1
ATOM 1683 O O . GLU A 1 213 ? -13.540 -3.793 13.560 1.00 95.75 213 GLU A O 1
ATOM 1688 N N . ASP A 1 214 ? -11.948 -5.325 13.989 1.00 96.31 214 ASP A N 1
ATOM 1689 C CA . ASP A 1 214 ? -10.856 -4.363 14.115 1.00 96.31 214 ASP A CA 1
ATOM 1690 C C . ASP A 1 214 ? -10.250 -4.018 12.749 1.00 96.31 214 ASP A C 1
ATOM 1692 O O . ASP A 1 214 ? -9.567 -2.998 12.628 1.00 96.31 214 ASP A O 1
ATOM 1696 N N . ILE A 1 215 ? -10.503 -4.833 11.716 1.00 97.94 215 ILE A N 1
ATOM 1697 C CA . ILE A 1 215 ? -9.912 -4.705 10.382 1.00 97.94 215 ILE A CA 1
ATOM 1698 C C . ILE A 1 215 ? -10.958 -4.216 9.373 1.00 97.94 215 ILE A C 1
ATOM 1700 O O . ILE A 1 215 ? -12.008 -4.816 9.159 1.00 97.94 215 ILE A O 1
ATOM 1704 N N . VAL A 1 216 ? -10.625 -3.142 8.663 1.00 98.06 216 VAL A N 1
ATOM 1705 C CA . VAL A 1 216 ? -11.393 -2.612 7.537 1.00 98.06 216 VAL A CA 1
ATOM 1706 C C . VAL A 1 216 ? -10.560 -2.747 6.272 1.00 98.06 216 VAL A C 1
ATOM 1708 O O . VAL A 1 216 ? -9.505 -2.127 6.140 1.00 98.06 216 VAL A O 1
ATOM 1711 N N . VAL A 1 217 ? -11.050 -3.531 5.315 1.00 98.19 217 VAL A N 1
ATOM 1712 C CA . VAL A 1 217 ? -10.414 -3.687 4.003 1.00 98.19 217 VAL A CA 1
ATOM 1713 C C . VAL A 1 217 ? -11.251 -2.955 2.961 1.00 98.19 217 VAL A C 1
ATOM 1715 O O . VAL A 1 217 ? -12.469 -3.120 2.920 1.00 98.19 217 VAL A O 1
ATOM 1718 N N . LEU A 1 218 ? -10.619 -2.116 2.142 1.00 97.62 218 LEU A N 1
ATOM 1719 C CA . LEU A 1 218 ? -11.315 -1.271 1.170 1.00 97.62 218 LEU A CA 1
ATOM 1720 C C . LEU A 1 218 ? -10.504 -1.065 -0.111 1.00 97.62 218 LEU A C 1
ATOM 1722 O O . LEU A 1 218 ? -9.285 -1.217 -0.108 1.00 97.62 218 LEU A O 1
ATOM 1726 N N . THR A 1 219 ? -11.161 -0.654 -1.194 1.00 96.19 219 THR A N 1
ATOM 1727 C CA . THR A 1 219 ? -10.476 -0.052 -2.348 1.00 96.19 219 THR A CA 1
ATOM 1728 C C . THR A 1 219 ? -10.641 1.465 -2.345 1.00 96.19 219 THR A C 1
ATOM 1730 O O . THR A 1 219 ? -11.602 2.014 -1.797 1.00 96.19 219 THR A O 1
ATOM 1733 N N . ARG A 1 220 ? -9.693 2.187 -2.961 1.00 89.94 220 ARG A N 1
ATOM 1734 C CA . ARG A 1 220 ? -9.709 3.661 -2.983 1.00 89.94 220 ARG A CA 1
ATOM 1735 C C . ARG A 1 220 ? -10.996 4.214 -3.598 1.00 89.94 220 ARG A C 1
ATOM 1737 O O . ARG A 1 220 ? -11.464 5.258 -3.145 1.00 89.94 220 ARG A O 1
ATOM 1744 N N . GLN A 1 221 ? -11.550 3.558 -4.620 1.00 85.00 221 GLN A N 1
ATOM 1745 C CA . GLN A 1 221 ? -12.751 4.036 -5.310 1.00 85.00 221 GLN A CA 1
ATOM 1746 C C . GLN A 1 221 ? -13.953 4.179 -4.369 1.00 85.00 221 GLN A C 1
ATOM 1748 O O . GLN A 1 221 ? -14.762 5.088 -4.553 1.00 85.00 221 GLN A O 1
ATOM 1753 N N . GLY A 1 222 ? -14.010 3.389 -3.289 1.00 78.38 222 GLY A N 1
ATOM 1754 C CA . GLY A 1 222 ? -15.033 3.527 -2.253 1.00 78.38 222 GLY A CA 1
ATOM 1755 C C . GLY A 1 222 ? -15.075 4.907 -1.587 1.00 78.38 222 GLY A C 1
ATOM 1756 O O . GLY A 1 222 ? -16.120 5.304 -1.089 1.00 78.38 222 GLY A O 1
ATOM 1757 N N . LEU A 1 223 ? -13.991 5.689 -1.637 1.00 85.19 223 LEU A N 1
ATOM 1758 C CA . LEU A 1 223 ? -13.981 7.058 -1.118 1.00 85.19 223 LEU A CA 1
ATOM 1759 C C . LEU A 1 223 ? -14.749 8.054 -1.997 1.00 85.19 223 LEU A C 1
ATOM 1761 O O . LEU A 1 223 ? -15.040 9.151 -1.527 1.00 85.19 223 LEU A O 1
ATOM 1765 N N . ALA A 1 224 ? -15.076 7.725 -3.249 1.00 86.44 224 ALA A N 1
ATOM 1766 C CA . ALA A 1 224 ? -15.884 8.595 -4.108 1.00 86.44 224 ALA A CA 1
ATOM 1767 C C . ALA A 1 224 ? -17.375 8.554 -3.732 1.00 86.44 224 ALA A C 1
ATOM 1769 O O . ALA A 1 224 ? -18.065 9.568 -3.841 1.00 86.44 224 ALA A O 1
ATOM 1770 N N . ASP A 1 225 ? -17.850 7.425 -3.203 1.00 90.00 225 ASP A N 1
ATOM 1771 C CA . ASP A 1 225 ? -19.243 7.233 -2.806 1.00 90.00 225 ASP A CA 1
ATOM 1772 C C . ASP A 1 225 ? -19.514 7.700 -1.364 1.00 90.00 225 ASP A C 1
ATOM 1774 O O . ASP A 1 225 ? -18.797 7.356 -0.424 1.00 90.00 225 ASP A O 1
ATOM 1778 N N . THR A 1 226 ? -20.570 8.492 -1.174 1.00 90.44 226 THR A N 1
ATOM 1779 C CA . THR A 1 226 ? -20.925 9.059 0.140 1.00 90.44 226 THR A CA 1
ATOM 1780 C C . THR A 1 226 ? -21.387 7.992 1.135 1.00 90.44 226 THR A C 1
ATOM 1782 O O . THR A 1 226 ? -21.080 8.094 2.327 1.00 90.44 226 THR A O 1
ATOM 1785 N N . GLY A 1 227 ? -22.097 6.960 0.668 1.00 91.88 227 GLY A N 1
ATOM 1786 C CA . GLY A 1 227 ? -22.550 5.855 1.514 1.00 91.88 227 GLY A CA 1
ATOM 1787 C C . GLY A 1 227 ? -21.366 5.066 2.069 1.00 91.88 227 GLY A C 1
ATOM 1788 O O . GLY A 1 227 ? -21.213 4.935 3.285 1.00 91.88 227 GLY A O 1
ATOM 1789 N N . ARG A 1 228 ? -20.453 4.654 1.186 1.00 93.19 228 ARG A N 1
ATOM 1790 C CA . ARG A 1 228 ? -19.203 3.972 1.545 1.00 93.19 228 ARG A CA 1
ATOM 1791 C C . ARG A 1 228 ? -18.319 4.831 2.448 1.00 93.19 228 ARG A C 1
ATOM 1793 O O . ARG A 1 228 ? -17.779 4.307 3.417 1.00 93.19 228 ARG A O 1
ATOM 1800 N N . ARG A 1 229 ? -18.202 6.147 2.216 1.00 93.25 229 ARG A N 1
ATOM 1801 C CA . ARG A 1 229 ? -17.480 7.054 3.137 1.00 93.25 229 ARG A CA 1
ATOM 1802 C C . ARG A 1 229 ? -18.081 7.063 4.541 1.00 93.25 229 ARG A C 1
ATOM 1804 O O . ARG A 1 229 ? -17.333 6.962 5.511 1.00 93.25 229 ARG A O 1
ATOM 1811 N N . THR A 1 230 ? -19.406 7.153 4.657 1.00 93.88 230 THR A N 1
ATOM 1812 C CA . THR A 1 230 ? -20.104 7.073 5.955 1.00 93.88 230 THR A CA 1
ATOM 1813 C C . THR A 1 230 ? -19.770 5.771 6.677 1.00 93.88 230 THR A C 1
ATOM 1815 O O . THR A 1 230 ? -19.469 5.774 7.869 1.00 93.88 230 THR A O 1
ATOM 1818 N N . GLU A 1 231 ? -19.779 4.658 5.949 1.00 95.00 231 GLU A N 1
ATOM 1819 C CA . GLU A 1 231 ? -19.473 3.345 6.503 1.00 95.00 231 GLU A CA 1
ATOM 1820 C C . GLU A 1 231 ? -18.003 3.204 6.923 1.00 95.00 231 GLU A C 1
ATOM 1822 O O . GLU A 1 231 ? -17.722 2.707 8.015 1.00 95.00 231 GLU A O 1
ATOM 1827 N N . ILE A 1 232 ? -17.061 3.697 6.111 1.00 95.38 232 ILE A N 1
ATOM 1828 C CA . ILE A 1 232 ? -15.634 3.748 6.461 1.00 95.38 232 ILE A CA 1
ATOM 1829 C C . ILE A 1 232 ? -15.439 4.569 7.741 1.00 95.38 232 ILE A C 1
ATOM 1831 O O . ILE A 1 232 ? -14.752 4.118 8.657 1.00 95.38 232 ILE A O 1
ATOM 1835 N N . ALA A 1 233 ? -16.060 5.749 7.832 1.00 94.94 233 ALA A N 1
ATOM 1836 C CA . ALA A 1 233 ? -15.973 6.616 9.004 1.00 94.94 233 ALA A CA 1
ATOM 1837 C C . ALA A 1 233 ? -16.535 5.926 10.259 1.00 94.94 233 ALA A C 1
ATOM 1839 O O . ALA A 1 233 ? -15.915 5.958 11.327 1.00 94.94 233 ALA A O 1
ATOM 1840 N N . LEU A 1 234 ? -17.671 5.235 10.124 1.00 95.00 234 LEU A N 1
ATOM 1841 C CA . LEU A 1 234 ? -18.289 4.503 11.224 1.00 95.00 234 LEU A CA 1
ATOM 1842 C C . LEU A 1 234 ? -17.387 3.368 11.719 1.00 95.00 234 LEU A C 1
ATOM 1844 O O . LEU A 1 234 ? -17.177 3.243 12.924 1.00 95.00 234 LEU A O 1
ATOM 1848 N N . ARG A 1 235 ? -16.828 2.564 10.809 1.00 95.50 235 ARG A N 1
ATOM 1849 C CA . ARG A 1 235 ? -15.995 1.407 11.170 1.00 95.50 235 ARG A CA 1
ATOM 1850 C C . ARG A 1 235 ? -14.627 1.810 11.724 1.00 95.50 235 ARG A C 1
ATOM 1852 O O . ARG A 1 235 ? -14.162 1.192 12.678 1.00 95.50 235 ARG A O 1
ATOM 1859 N N . LEU A 1 236 ? -13.997 2.843 11.155 1.00 95.69 236 LEU A N 1
ATOM 1860 C CA . LEU A 1 236 ? -12.652 3.274 11.552 1.00 95.69 236 LEU A CA 1
ATOM 1861 C C . LEU A 1 236 ? -12.634 4.263 12.712 1.00 95.69 236 LEU A C 1
ATOM 1863 O O . LEU A 1 236 ? -11.727 4.189 13.525 1.00 95.69 236 LEU A O 1
ATOM 1867 N N . ALA A 1 237 ? -13.583 5.192 12.795 1.00 94.19 237 ALA A N 1
ATOM 1868 C CA . ALA A 1 237 ? -13.573 6.257 13.802 1.00 94.19 237 ALA A CA 1
ATOM 1869 C C . ALA A 1 237 ? -14.747 6.167 14.788 1.00 94.19 237 ALA A C 1
ATOM 1871 O O . ALA A 1 237 ? -14.832 6.968 15.716 1.00 94.19 237 ALA A O 1
ATOM 1872 N N . GLY A 1 238 ? -15.679 5.227 14.600 1.00 92.06 238 GLY A N 1
ATOM 1873 C CA . GLY A 1 238 ? -16.893 5.144 15.412 1.00 92.06 238 GLY A CA 1
ATOM 1874 C C . GLY A 1 238 ? -17.878 6.292 15.160 1.00 92.06 238 GLY A C 1
ATOM 1875 O O . GLY A 1 238 ? -18.745 6.529 15.999 1.00 92.06 238 GLY A O 1
ATOM 1876 N N . ARG A 1 239 ? -17.741 7.027 14.042 1.00 87.19 239 ARG A N 1
ATOM 1877 C CA . ARG A 1 239 ? -18.525 8.234 13.715 1.00 87.19 239 ARG A CA 1
ATOM 1878 C C . ARG A 1 239 ? -19.031 8.197 12.276 1.00 87.19 239 ARG A C 1
ATOM 1880 O O . ARG A 1 239 ? -18.240 8.037 11.361 1.00 87.19 239 ARG A O 1
ATOM 1887 N N . GLY A 1 240 ? -20.325 8.416 12.056 1.00 75.69 240 GLY A N 1
ATOM 1888 C CA . GLY A 1 240 ? -20.947 8.392 10.723 1.00 75.69 240 GLY A CA 1
ATOM 1889 C C . GLY A 1 240 ? -20.868 9.713 9.945 1.00 75.69 240 GLY A C 1
ATOM 1890 O O . GLY A 1 240 ? -21.875 10.140 9.392 1.00 75.69 240 GLY A O 1
ATOM 1891 N N . LEU A 1 241 ? -19.720 10.396 9.927 1.00 74.88 241 LEU A N 1
ATOM 1892 C CA . LEU A 1 241 ? -19.553 11.640 9.162 1.00 74.88 241 LEU A CA 1
ATOM 1893 C C . LEU A 1 241 ? -18.819 11.347 7.849 1.00 74.88 241 LEU A C 1
ATOM 1895 O O . LEU A 1 241 ? -17.636 11.026 7.859 1.00 74.88 241 LEU A O 1
ATOM 1899 N N . ALA A 1 242 ? -19.512 11.471 6.715 1.00 66.44 242 ALA A N 1
ATOM 1900 C CA . ALA A 1 242 ? -18.930 11.199 5.397 1.00 66.44 242 ALA A CA 1
ATOM 1901 C C . ALA A 1 242 ? -17.889 12.244 4.953 1.00 66.44 242 ALA A C 1
ATOM 1903 O O . ALA A 1 242 ? -17.033 11.934 4.119 1.00 66.44 242 ALA A O 1
ATOM 1904 N N . GLY A 1 243 ? -17.989 13.477 5.471 1.00 71.81 243 GLY A N 1
ATOM 1905 C CA . GLY A 1 243 ? -17.241 14.633 4.969 1.00 71.81 243 GLY A CA 1
ATOM 1906 C C . GLY A 1 243 ? -17.432 14.860 3.461 1.00 71.81 243 GLY A C 1
ATOM 1907 O O . GLY A 1 243 ? -18.213 14.178 2.786 1.00 71.81 243 GLY A O 1
ATOM 1908 N N . GLU A 1 244 ? -16.686 15.810 2.906 1.00 78.81 244 GLU A N 1
ATOM 1909 C CA . GLU A 1 244 ? -16.544 15.914 1.454 1.00 78.81 244 GLU A CA 1
ATOM 1910 C C . GLU A 1 244 ? -15.678 14.768 0.920 1.00 78.81 244 GLU A C 1
ATOM 1912 O O . GLU A 1 244 ? -14.785 14.256 1.607 1.00 78.81 244 GLU A O 1
ATOM 1917 N N . ALA A 1 245 ? -15.937 14.353 -0.322 1.00 74.75 245 ALA A N 1
ATOM 1918 C CA . ALA A 1 245 ? -15.086 13.376 -0.986 1.00 74.75 245 ALA A CA 1
ATOM 1919 C C . ALA A 1 245 ? -13.631 13.879 -0.998 1.00 74.75 245 ALA A C 1
ATOM 1921 O O . ALA A 1 245 ? -13.396 15.077 -1.188 1.00 74.75 245 ALA A O 1
ATOM 1922 N N . PRO A 1 246 ? -12.627 13.002 -0.819 1.00 70.69 246 PRO A N 1
ATOM 1923 C CA . PRO A 1 246 ? -11.252 13.420 -1.005 1.00 70.69 246 PRO A CA 1
ATOM 1924 C C . PRO A 1 246 ? -11.091 14.007 -2.407 1.00 70.69 246 PRO A C 1
ATOM 1926 O O . PRO A 1 246 ? -11.391 13.343 -3.401 1.00 70.69 246 PRO A O 1
ATOM 1929 N N . GLY A 1 247 ? -10.579 15.239 -2.481 1.00 63.34 247 GLY A N 1
ATOM 1930 C CA . GLY A 1 247 ? -10.129 15.816 -3.742 1.00 63.34 247 GLY A CA 1
ATOM 1931 C C . GLY A 1 247 ? -9.129 14.889 -4.438 1.00 63.34 247 GLY A C 1
ATOM 1932 O O . GLY A 1 247 ? -8.563 13.980 -3.818 1.00 63.34 247 GLY A O 1
ATOM 1933 N N . ARG A 1 248 ? -8.899 15.103 -5.741 1.00 55.81 248 ARG A N 1
ATOM 1934 C CA . ARG A 1 248 ? -7.899 14.328 -6.489 1.00 55.81 248 ARG A CA 1
ATOM 1935 C C . ARG A 1 248 ? -6.560 14.396 -5.751 1.00 55.81 248 ARG A C 1
ATOM 1937 O O . ARG A 1 248 ? -5.909 15.433 -5.721 1.00 55.81 248 ARG A O 1
ATOM 1944 N N . SER A 1 249 ? -6.157 13.283 -5.138 1.00 57.31 249 SER A N 1
ATOM 1945 C CA . SER A 1 249 ? -4.806 13.140 -4.608 1.00 57.31 249 SER A CA 1
ATOM 1946 C C . SER A 1 249 ? -3.838 13.180 -5.780 1.00 57.31 249 SER A C 1
ATOM 1948 O O . SER A 1 249 ? -4.123 12.556 -6.804 1.00 57.31 249 SER A O 1
ATOM 1950 N N . PHE A 1 250 ? -2.701 13.847 -5.610 1.00 58.47 250 PHE A N 1
ATOM 1951 C CA . PHE A 1 250 ? -1.642 13.902 -6.610 1.00 58.47 250 PHE A CA 1
ATOM 1952 C C . PHE A 1 250 ? -1.350 12.519 -7.218 1.00 58.47 250 PHE A C 1
ATOM 1954 O O . PHE A 1 250 ? -1.138 11.529 -6.510 1.00 58.47 250 PHE A O 1
ATOM 1961 N N . THR A 1 251 ? -1.386 12.460 -8.548 1.00 62.72 251 THR A N 1
ATOM 1962 C CA . THR A 1 251 ? -1.108 11.265 -9.340 1.00 62.72 251 THR A CA 1
ATOM 1963 C C . THR A 1 251 ? 0.157 11.482 -10.154 1.00 62.72 251 THR A C 1
ATOM 1965 O O . THR A 1 251 ? 0.348 12.547 -10.731 1.00 62.72 251 THR A O 1
ATOM 1968 N N . LEU A 1 252 ? 0.984 10.442 -10.281 1.00 65.75 252 LEU A N 1
ATOM 1969 C CA . LEU A 1 252 ? 2.123 10.454 -11.206 1.00 65.75 252 LEU A CA 1
ATOM 1970 C C . LEU A 1 252 ? 1.707 10.618 -12.675 1.00 65.75 252 LEU A C 1
ATOM 1972 O O . LEU A 1 252 ? 2.568 10.799 -13.520 1.00 65.75 252 LEU A O 1
ATOM 1976 N N . SER A 1 253 ? 0.416 10.559 -13.004 1.00 63.41 253 SER A N 1
ATOM 1977 C CA . SER A 1 253 ? -0.120 10.777 -14.353 1.00 63.41 253 SER A CA 1
ATOM 1978 C C . SER A 1 253 ? 0.379 12.066 -15.016 1.00 63.41 253 SER A C 1
ATOM 1980 O O . SER A 1 253 ? 0.550 12.077 -16.226 1.00 63.41 253 SER A O 1
ATOM 1982 N N . ASP A 1 254 ? 0.677 13.107 -14.230 1.00 65.38 254 ASP A N 1
ATOM 1983 C CA . ASP A 1 254 ? 1.157 14.399 -14.745 1.00 65.38 254 ASP A CA 1
ATOM 1984 C C . ASP A 1 254 ? 2.684 14.446 -14.951 1.00 65.38 254 ASP A C 1
ATOM 1986 O O . ASP A 1 254 ? 3.218 15.452 -15.415 1.00 65.38 254 ASP A O 1
ATOM 1990 N N . ILE A 1 255 ? 3.404 13.389 -14.559 1.00 70.06 255 ILE A N 1
ATOM 1991 C CA . ILE A 1 255 ? 4.855 13.268 -14.717 1.00 70.06 255 ILE A CA 1
ATOM 1992 C C . ILE A 1 255 ? 5.128 12.218 -15.791 1.00 70.06 255 ILE A C 1
ATOM 1994 O O . ILE A 1 255 ? 4.931 11.018 -15.570 1.00 70.06 255 ILE A O 1
ATOM 1998 N N . ALA A 1 256 ? 5.583 12.683 -16.954 1.00 67.44 256 ALA A N 1
ATOM 1999 C CA . ALA A 1 256 ? 6.041 11.810 -18.024 1.00 67.44 256 ALA A CA 1
ATOM 2000 C C . ALA A 1 256 ? 7.271 11.021 -17.552 1.00 67.44 256 ALA A C 1
ATOM 2002 O O . ALA A 1 256 ? 8.230 11.600 -17.040 1.00 67.44 256 ALA A O 1
ATOM 2003 N N . LEU A 1 257 ? 7.213 9.702 -17.711 1.00 75.88 257 LEU A N 1
ATOM 2004 C CA . LEU A 1 257 ? 8.389 8.839 -17.673 1.00 75.88 257 LEU A CA 1
ATOM 2005 C C . LEU A 1 257 ? 8.781 8.490 -19.108 1.00 75.88 257 LEU A C 1
ATOM 2007 O O . LEU A 1 257 ? 8.021 8.719 -20.047 1.00 75.88 257 LEU A O 1
ATOM 2011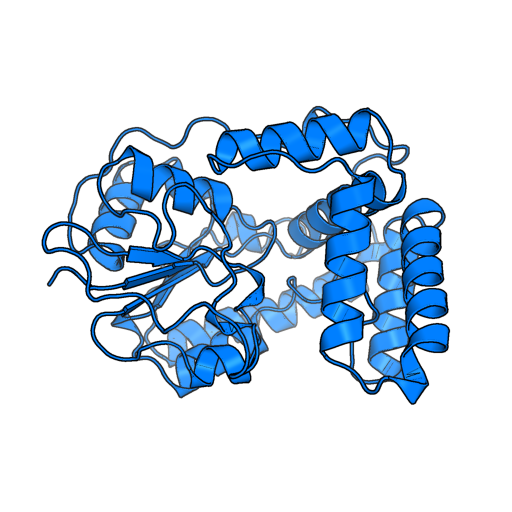 N N . ASP A 1 258 ? 9.965 7.919 -19.250 1.00 80.94 258 ASP A N 1
ATOM 2012 C CA . ASP A 1 258 ? 10.528 7.381 -20.488 1.00 80.94 258 ASP A CA 1
ATOM 2013 C C . ASP A 1 258 ? 9.779 6.147 -21.034 1.00 80.94 258 ASP A C 1
ATOM 2015 O O . ASP A 1 258 ? 10.060 5.704 -22.145 1.00 80.94 258 ASP A O 1
ATOM 2019 N N . GLU A 1 259 ? 8.808 5.609 -20.290 1.00 87.06 259 GLU A N 1
ATOM 2020 C CA . GLU A 1 259 ? 8.012 4.443 -20.677 1.00 87.06 259 GLU A CA 1
ATOM 2021 C C . GLU A 1 259 ? 6.496 4.693 -20.486 1.00 87.06 259 GLU A C 1
ATOM 2023 O O . GLU A 1 259 ? 6.090 5.214 -19.436 1.00 87.06 259 GLU A O 1
ATOM 2028 N N . PRO A 1 260 ? 5.638 4.340 -21.473 1.00 89.69 260 PRO A N 1
ATOM 2029 C CA . PRO A 1 260 ? 4.183 4.410 -21.330 1.00 89.69 260 PRO A CA 1
ATOM 2030 C C . PRO A 1 260 ? 3.639 3.325 -20.390 1.00 89.69 260 PRO A C 1
ATOM 2032 O O . PRO A 1 260 ? 4.327 2.370 -20.044 1.00 89.69 260 PRO A O 1
ATOM 2035 N N . GLU A 1 261 ? 2.373 3.458 -19.991 1.00 91.19 261 GLU A N 1
ATOM 2036 C CA . GLU A 1 261 ? 1.685 2.391 -19.258 1.00 91.19 261 GLU A CA 1
ATOM 2037 C C . GLU A 1 261 ? 1.613 1.106 -20.103 1.00 91.19 261 GLU A C 1
ATOM 2039 O O . GLU A 1 261 ? 1.204 1.188 -21.265 1.00 91.19 261 GLU A O 1
ATOM 2044 N N . PRO A 1 262 ? 2.030 -0.056 -19.559 1.00 92.94 262 PRO A N 1
ATOM 2045 C CA . PRO A 1 262 ? 1.970 -1.318 -20.283 1.00 92.94 262 PRO A CA 1
ATOM 2046 C C . PRO A 1 262 ? 0.534 -1.713 -20.617 1.00 92.94 262 PRO A C 1
ATOM 2048 O O . PRO A 1 262 ? -0.390 -1.447 -19.845 1.00 92.94 262 PRO A O 1
ATOM 2051 N N . ASP A 1 263 ? 0.358 -2.440 -21.719 1.00 94.75 263 ASP A N 1
ATOM 2052 C CA . ASP A 1 263 ? -0.883 -3.170 -21.941 1.00 94.75 263 ASP A CA 1
ATOM 2053 C C . ASP A 1 263 ? -0.930 -4.372 -20.992 1.00 94.75 263 ASP A C 1
ATOM 2055 O O . ASP A 1 263 ? -0.395 -5.443 -21.272 1.00 94.75 263 ASP A O 1
ATOM 2059 N N . PHE A 1 264 ? -1.582 -4.202 -19.844 1.00 95.69 264 PHE A N 1
ATOM 2060 C CA . PHE A 1 264 ? -1.730 -5.273 -18.862 1.00 95.69 264 PHE A CA 1
ATOM 2061 C C . PHE A 1 264 ? -2.536 -6.476 -19.365 1.00 95.69 264 PHE A C 1
ATOM 2063 O O . PHE A 1 264 ? -2.558 -7.484 -18.661 1.00 95.69 264 PHE A O 1
ATOM 2070 N N . ALA A 1 265 ? -3.189 -6.404 -20.534 1.00 94.06 265 ALA A N 1
ATOM 2071 C CA . ALA A 1 265 ? -3.815 -7.550 -21.194 1.00 94.06 265 ALA A CA 1
ATOM 2072 C C . ALA A 1 265 ? -2.840 -8.331 -22.101 1.00 94.06 265 ALA A C 1
ATOM 2074 O O . ALA A 1 265 ? -3.141 -9.464 -22.482 1.00 94.06 265 ALA A O 1
ATOM 2075 N N . GLY A 1 266 ? -1.649 -7.788 -22.375 1.00 94.88 266 GLY A N 1
ATOM 2076 C CA . GLY A 1 266 ? -0.600 -8.426 -23.173 1.00 94.88 266 GLY A CA 1
ATOM 2077 C C . GLY A 1 266 ? -0.196 -9.809 -22.649 1.00 94.88 266 GLY A C 1
ATOM 2078 O O . GLY A 1 266 ? -0.286 -10.091 -21.448 1.00 94.88 266 GLY A O 1
ATOM 2079 N N . ALA A 1 267 ? 0.206 -10.706 -23.551 1.00 95.00 267 ALA A N 1
ATOM 2080 C CA . ALA A 1 267 ? 0.538 -12.099 -23.230 1.00 95.00 267 ALA A CA 1
ATOM 2081 C C . ALA A 1 267 ? 1.756 -12.222 -22.295 1.00 95.00 267 ALA A C 1
ATOM 2083 O O . ALA A 1 267 ? 1.859 -13.162 -21.511 1.00 95.00 267 ALA A O 1
ATOM 2084 N N . GLU A 1 268 ? 2.656 -11.242 -22.311 1.00 93.75 268 GLU A N 1
ATOM 2085 C CA . GLU A 1 268 ? 3.816 -11.160 -21.426 1.00 93.75 268 GLU A CA 1
ATOM 2086 C C . GLU A 1 268 ? 3.433 -11.133 -19.935 1.00 93.75 268 GLU A C 1
ATOM 2088 O O . GLU A 1 268 ? 4.189 -11.610 -19.092 1.00 93.75 268 GLU A O 1
ATOM 2093 N N . PHE A 1 269 ? 2.226 -10.665 -19.595 1.00 96.56 269 PHE A N 1
ATOM 2094 C CA . PHE A 1 269 ? 1.739 -10.631 -18.215 1.00 96.56 269 PHE A CA 1
ATOM 2095 C C . PHE A 1 269 ? 0.915 -11.864 -17.819 1.00 96.56 269 PHE A C 1
ATOM 2097 O O . PHE A 1 269 ? 0.495 -11.950 -16.668 1.00 96.56 269 PHE A O 1
ATOM 2104 N N . ASP A 1 270 ? 0.701 -12.847 -18.703 1.00 96.00 270 ASP A N 1
ATOM 2105 C CA . ASP A 1 270 ? -0.143 -14.024 -18.431 1.00 96.00 270 ASP A CA 1
ATOM 2106 C C . ASP A 1 270 ? 0.265 -14.793 -17.169 1.00 96.00 270 ASP A C 1
ATOM 2108 O O . ASP A 1 270 ? -0.576 -15.190 -16.357 1.00 96.00 270 ASP A O 1
ATOM 2112 N N . GLY A 1 271 ? 1.570 -15.018 -16.994 1.00 96.31 271 GLY A N 1
ATOM 2113 C CA . GLY A 1 271 ? 2.100 -15.693 -15.810 1.00 96.31 271 GLY A CA 1
ATOM 2114 C C . GLY A 1 271 ? 1.791 -14.913 -14.534 1.00 96.31 271 GLY A C 1
ATOM 2115 O O . GLY A 1 271 ? 1.287 -15.479 -13.563 1.00 96.31 271 GLY A O 1
ATOM 2116 N N . LEU A 1 272 ? 2.020 -13.602 -14.570 1.00 96.50 272 LEU A N 1
ATOM 2117 C CA . LEU A 1 272 ? 1.809 -12.725 -13.429 1.00 96.50 272 LEU A CA 1
ATOM 2118 C C . LEU A 1 272 ? 0.318 -12.549 -13.105 1.00 96.50 272 LEU A C 1
ATOM 2120 O O . LEU A 1 272 ? -0.051 -12.598 -11.933 1.00 96.50 272 LEU A O 1
ATOM 2124 N N . ARG A 1 273 ? -0.552 -12.445 -14.120 1.00 97.38 273 ARG A N 1
ATOM 2125 C CA . ARG A 1 273 ? -2.014 -12.455 -13.955 1.00 97.38 273 ARG A CA 1
ATOM 2126 C C . ARG A 1 273 ? -2.478 -13.702 -13.219 1.00 97.38 273 ARG A C 1
ATOM 2128 O O . ARG A 1 273 ? -3.216 -13.577 -12.250 1.00 97.38 273 ARG A O 1
ATOM 2135 N N . ARG A 1 274 ? -2.002 -14.894 -13.605 1.00 97.88 274 ARG A N 1
ATOM 2136 C CA . ARG A 1 274 ? -2.342 -16.146 -12.903 1.00 97.88 274 ARG A CA 1
ATOM 2137 C C . ARG A 1 274 ? -1.868 -16.150 -11.451 1.00 97.88 274 ARG A C 1
ATOM 2139 O O . ARG A 1 274 ? -2.622 -16.563 -10.575 1.00 97.88 274 ARG A O 1
ATOM 2146 N N . MET A 1 275 ? -0.649 -15.678 -11.184 1.00 97.62 275 MET A N 1
ATOM 2147 C CA . MET A 1 275 ? -0.120 -15.589 -9.817 1.00 97.62 275 MET A CA 1
ATOM 2148 C C . MET A 1 275 ? -0.928 -14.622 -8.946 1.00 97.62 275 MET A C 1
ATOM 2150 O O . MET A 1 275 ? -1.251 -14.941 -7.804 1.00 97.62 275 MET A O 1
ATOM 2154 N N . PHE A 1 276 ? -1.274 -13.452 -9.482 1.00 98.06 276 PHE A N 1
ATOM 2155 C CA . PHE A 1 276 ? -2.085 -12.465 -8.777 1.00 98.06 276 PHE A CA 1
ATOM 2156 C C . PHE A 1 276 ? -3.538 -12.898 -8.620 1.00 98.06 276 PHE A C 1
ATOM 2158 O O . PHE A 1 276 ? -4.105 -12.651 -7.564 1.00 98.06 276 PHE A O 1
ATOM 2165 N N . ALA A 1 277 ? -4.126 -13.570 -9.613 1.00 98.31 277 ALA A N 1
ATOM 2166 C CA . ALA A 1 277 ? -5.444 -14.181 -9.481 1.00 98.31 277 ALA A CA 1
ATOM 2167 C C . ALA A 1 277 ? -5.444 -15.176 -8.320 1.00 98.31 277 ALA A C 1
ATOM 2169 O O . ALA A 1 277 ? -6.271 -15.060 -7.425 1.00 98.31 277 ALA A O 1
ATOM 2170 N N . PHE A 1 278 ? -4.458 -16.079 -8.287 1.00 98.50 278 PHE A N 1
ATOM 2171 C CA . PHE A 1 278 ? -4.313 -17.060 -7.218 1.00 98.50 278 PHE A CA 1
ATOM 2172 C C . PHE A 1 278 ? -4.203 -16.397 -5.837 1.00 98.50 278 PHE A C 1
ATOM 2174 O O . PHE A 1 278 ? -4.973 -16.731 -4.941 1.00 98.50 278 PHE A O 1
ATOM 2181 N N . ASP A 1 279 ? -3.286 -15.444 -5.652 1.00 98.56 279 ASP A N 1
ATOM 2182 C CA . ASP A 1 279 ? -3.113 -14.766 -4.359 1.00 98.56 279 ASP A CA 1
ATOM 2183 C C . ASP A 1 279 ? -4.343 -13.940 -3.956 1.00 98.56 279 ASP A C 1
ATOM 2185 O O . ASP A 1 279 ? -4.745 -13.971 -2.790 1.00 98.56 279 ASP A O 1
ATOM 2189 N N . LEU A 1 280 ? -4.970 -13.235 -4.902 1.00 98.38 280 LEU A N 1
ATOM 2190 C CA . LEU A 1 280 ? -6.159 -12.428 -4.644 1.00 98.38 280 LEU A CA 1
ATOM 2191 C C . LEU A 1 280 ? -7.358 -13.302 -4.270 1.00 98.38 280 LEU A C 1
ATOM 2193 O O . LEU A 1 280 ? -8.041 -12.983 -3.300 1.00 98.38 280 LEU A O 1
ATOM 2197 N N . ASP A 1 281 ? -7.577 -14.412 -4.975 1.00 98.56 281 ASP A N 1
ATOM 2198 C CA . ASP A 1 281 ? -8.639 -15.376 -4.670 1.00 98.56 281 ASP A CA 1
ATOM 2199 C C . ASP A 1 281 ? -8.496 -15.892 -3.235 1.00 98.56 281 ASP A C 1
ATOM 2201 O O . ASP A 1 281 ? -9.405 -15.722 -2.421 1.00 98.56 281 ASP A O 1
ATOM 2205 N N . HIS A 1 282 ? -7.306 -16.376 -2.872 1.00 98.62 282 HIS A N 1
ATOM 2206 C CA . HIS A 1 282 ? -7.033 -16.861 -1.517 1.00 98.62 282 HIS A CA 1
ATOM 2207 C C . HIS A 1 282 ? -7.110 -15.745 -0.470 1.00 98.62 282 HIS A C 1
ATOM 2209 O O . HIS A 1 282 ? -7.480 -15.984 0.679 1.00 98.62 282 HIS A O 1
ATOM 2215 N N . SER A 1 283 ? -6.759 -14.510 -0.833 1.00 98.62 283 SER A N 1
ATOM 2216 C CA . SER A 1 283 ? -6.887 -13.355 0.058 1.00 98.62 283 SER A CA 1
ATOM 2217 C C . SER A 1 283 ? -8.347 -13.047 0.373 1.00 98.62 283 SER A C 1
ATOM 2219 O O . SER A 1 283 ? -8.676 -12.769 1.525 1.00 98.62 283 SER A O 1
ATOM 2221 N N . LEU A 1 284 ? -9.228 -13.100 -0.629 1.00 98.44 284 LEU A N 1
ATOM 2222 C CA . LEU A 1 284 ? -10.658 -12.871 -0.439 1.00 98.44 284 LEU A CA 1
ATOM 2223 C C . LEU A 1 284 ? -11.314 -14.026 0.329 1.00 98.44 284 LEU A C 1
ATOM 2225 O O . LEU A 1 284 ? -12.092 -13.761 1.243 1.00 98.44 284 LEU A O 1
ATOM 2229 N N . GLU A 1 285 ? -10.945 -15.274 0.035 1.00 98.56 285 GLU A N 1
ATOM 2230 C CA . GLU A 1 285 ? -11.384 -16.455 0.793 1.00 98.56 285 GLU A CA 1
ATOM 2231 C C . GLU A 1 285 ? -10.939 -16.396 2.262 1.00 98.56 285 GLU A C 1
ATOM 2233 O O . GLU A 1 285 ? -11.704 -16.720 3.175 1.00 98.56 285 GLU A O 1
ATOM 2238 N N . LEU A 1 286 ? -9.712 -15.932 2.527 1.00 98.69 286 LEU A N 1
ATOM 2239 C CA . LEU A 1 286 ? -9.219 -15.723 3.887 1.00 98.69 286 LEU A CA 1
ATOM 2240 C C . LEU A 1 286 ? -10.051 -14.669 4.629 1.00 98.69 286 LEU A C 1
ATOM 2242 O O . LEU A 1 286 ? -10.413 -14.881 5.782 1.00 98.69 286 LEU A O 1
ATOM 2246 N N . LEU A 1 287 ? -10.366 -13.542 3.988 1.00 98.56 287 LEU A N 1
ATOM 2247 C CA . LEU A 1 287 ? -11.203 -12.505 4.599 1.00 98.56 287 LEU A CA 1
ATOM 2248 C C . LEU A 1 287 ? -12.599 -13.039 4.933 1.00 98.56 287 LEU A C 1
ATOM 2250 O O . LEU A 1 287 ? -13.075 -12.846 6.050 1.00 98.56 287 LEU A O 1
ATOM 2254 N N . GLU A 1 288 ? -13.219 -13.749 3.993 1.00 98.06 288 GLU A N 1
ATOM 2255 C CA . GLU A 1 288 ? -14.554 -14.324 4.156 1.00 98.06 288 GLU A CA 1
ATOM 2256 C C . GLU A 1 288 ? -14.592 -15.395 5.254 1.00 98.06 288 GLU A C 1
ATOM 2258 O O . GLU A 1 288 ? -15.401 -15.305 6.178 1.00 98.06 288 GLU A O 1
ATOM 2263 N N . SER A 1 289 ? -13.665 -16.357 5.226 1.00 98.19 289 SER A N 1
ATOM 2264 C CA . SER A 1 289 ? -13.579 -17.435 6.227 1.00 98.19 289 SER A CA 1
ATOM 2265 C C . SER A 1 289 ? -13.278 -16.936 7.641 1.00 98.19 289 SER A C 1
ATOM 2267 O O . SER A 1 289 ? -13.612 -17.601 8.623 1.00 98.19 289 SER A O 1
ATOM 2269 N N . ARG A 1 290 ? -12.658 -15.757 7.762 1.00 98.06 290 ARG A N 1
ATOM 2270 C CA . ARG A 1 290 ? -12.390 -15.094 9.042 1.00 98.06 290 ARG A CA 1
ATOM 2271 C C . ARG A 1 290 ? -13.482 -14.098 9.430 1.00 98.06 290 ARG A C 1
ATOM 2273 O O . ARG A 1 290 ? -13.358 -13.491 10.480 1.00 98.06 290 ARG A O 1
ATOM 2280 N N . GLY A 1 291 ? -14.545 -13.937 8.641 1.00 97.88 291 GLY A N 1
ATOM 2281 C CA . GLY A 1 291 ? -15.664 -13.047 8.963 1.00 97.88 291 GLY A CA 1
ATOM 2282 C C . GLY A 1 291 ? -15.358 -11.555 8.804 1.00 97.88 291 GLY A C 1
ATOM 2283 O O . GLY A 1 291 ? -16.053 -10.722 9.384 1.00 97.88 291 GLY A O 1
ATOM 2284 N N . VAL A 1 292 ? -14.331 -11.188 8.032 1.00 98.19 292 VAL A N 1
ATOM 2285 C CA . VAL A 1 292 ? -14.039 -9.783 7.720 1.00 98.19 292 VAL A CA 1
ATOM 2286 C C . VAL A 1 292 ? -15.004 -9.297 6.648 1.00 98.19 292 VAL A C 1
ATOM 2288 O O . VAL A 1 292 ? -15.110 -9.874 5.568 1.00 98.19 292 VAL A O 1
ATOM 2291 N N . ALA A 1 293 ? -15.692 -8.191 6.913 1.00 96.62 293 ALA A N 1
ATOM 2292 C CA . ALA A 1 293 ? -16.649 -7.635 5.969 1.00 96.62 293 ALA A CA 1
ATOM 2293 C C . ALA A 1 293 ? -15.956 -7.017 4.734 1.00 96.62 293 ALA A C 1
ATOM 2295 O O . ALA A 1 293 ? -15.197 -6.054 4.848 1.00 96.62 293 ALA A O 1
ATOM 2296 N N . THR A 1 294 ? -16.278 -7.526 3.540 1.00 96.56 294 THR A N 1
ATOM 2297 C CA . THR A 1 294 ? -15.644 -7.150 2.258 1.00 96.56 294 THR A CA 1
ATOM 2298 C C . THR A 1 294 ? -16.462 -6.183 1.399 1.00 96.56 294 THR A C 1
ATOM 2300 O O . THR A 1 294 ? -16.116 -5.928 0.252 1.00 96.56 294 THR A O 1
ATOM 2303 N N . ASN A 1 295 ? -17.564 -5.639 1.908 1.00 95.62 295 ASN A N 1
ATOM 2304 C CA . ASN A 1 295 ? -18.490 -4.792 1.145 1.00 95.62 295 ASN A CA 1
ATOM 2305 C C . ASN A 1 295 ? -17.909 -3.425 0.719 1.00 95.62 295 ASN A C 1
ATOM 2307 O O . ASN A 1 295 ? -18.496 -2.736 -0.113 1.00 95.62 295 ASN A O 1
ATOM 2311 N N . LEU A 1 296 ? -16.756 -3.041 1.272 1.00 96.25 296 LEU A N 1
ATOM 2312 C CA . LEU A 1 296 ? -15.997 -1.849 0.879 1.00 96.25 296 LEU A CA 1
ATOM 2313 C C . LEU A 1 296 ? -14.943 -2.140 -0.205 1.00 96.25 296 LEU A C 1
ATOM 2315 O O . LEU A 1 296 ? -14.226 -1.226 -0.623 1.00 96.25 296 LEU A O 1
ATOM 2319 N N . LEU A 1 297 ? -14.836 -3.393 -0.657 1.00 96.94 297 LEU A N 1
ATOM 2320 C CA . LEU A 1 297 ? -13.992 -3.779 -1.780 1.00 96.94 297 LEU A CA 1
ATOM 2321 C C . LEU A 1 297 ? -14.758 -3.659 -3.093 1.00 96.94 297 LEU A C 1
ATOM 2323 O O . LEU A 1 297 ? -15.860 -4.183 -3.243 1.00 96.94 297 LEU A O 1
ATOM 2327 N N . ASP A 1 298 ? -14.126 -3.015 -4.066 1.00 95.94 298 ASP A N 1
ATOM 2328 C CA . ASP A 1 298 ? -14.553 -3.054 -5.455 1.00 95.94 298 ASP A CA 1
ATOM 2329 C C . ASP A 1 298 ? -13.879 -4.238 -6.161 1.00 95.94 298 ASP A C 1
ATOM 2331 O O . ASP A 1 298 ? -12.685 -4.202 -6.465 1.00 95.94 298 ASP A O 1
ATOM 2335 N N . ARG A 1 299 ? -14.623 -5.335 -6.349 1.00 95.56 299 ARG A N 1
ATOM 2336 C CA . ARG A 1 299 ? -14.073 -6.551 -6.966 1.00 95.56 299 ARG A CA 1
ATOM 2337 C C . ARG A 1 299 ? -13.726 -6.326 -8.438 1.00 95.56 299 ARG A C 1
ATOM 2339 O O . ARG A 1 299 ? -12.691 -6.820 -8.876 1.00 95.56 299 ARG A O 1
ATOM 2346 N N . ASP A 1 300 ? -14.516 -5.541 -9.162 1.00 95.31 300 ASP A N 1
ATOM 2347 C CA . ASP A 1 300 ? -14.265 -5.252 -10.576 1.00 95.31 300 ASP A CA 1
ATOM 2348 C C . ASP A 1 300 ? -12.969 -4.448 -10.745 1.00 95.31 300 ASP A C 1
ATOM 2350 O O . ASP A 1 300 ? -12.175 -4.717 -11.645 1.00 95.31 300 ASP A O 1
ATOM 2354 N N . GLU A 1 301 ? -12.690 -3.508 -9.834 1.00 94.44 301 GLU A N 1
ATOM 2355 C CA . GLU A 1 301 ? -11.392 -2.834 -9.764 1.00 94.44 301 GLU A CA 1
ATOM 2356 C C . GLU A 1 301 ? -10.250 -3.819 -9.499 1.00 94.44 301 GLU A C 1
ATOM 2358 O O . GLU A 1 301 ? -9.233 -3.777 -10.192 1.00 94.44 301 GLU A O 1
ATOM 2363 N N . LEU A 1 302 ? -10.388 -4.694 -8.500 1.00 96.94 302 LEU A N 1
ATOM 2364 C CA . LEU A 1 302 ? -9.313 -5.606 -8.104 1.00 96.94 302 LEU A CA 1
ATOM 2365 C C . LEU A 1 302 ? -8.962 -6.607 -9.208 1.00 96.94 302 LEU A C 1
ATOM 2367 O O . LEU A 1 302 ? -7.777 -6.844 -9.438 1.00 96.94 302 LEU A O 1
ATOM 2371 N N . TYR A 1 303 ? -9.962 -7.137 -9.915 1.00 97.19 303 TYR A N 1
ATOM 2372 C CA . TYR A 1 303 ? -9.765 -8.108 -10.994 1.00 97.19 303 TYR A CA 1
ATOM 2373 C C . TYR A 1 303 ? -9.524 -7.487 -12.371 1.00 97.19 303 TYR A C 1
ATOM 2375 O O . TYR A 1 303 ? -9.271 -8.229 -13.320 1.00 97.19 303 TYR A O 1
ATOM 2383 N N . ARG A 1 304 ? -9.543 -6.155 -12.505 1.00 94.44 304 ARG A N 1
ATOM 2384 C CA . ARG A 1 304 ? -9.257 -5.480 -13.777 1.00 94.44 304 ARG A CA 1
ATOM 2385 C C . ARG A 1 304 ? -7.912 -5.950 -14.343 1.00 94.44 304 ARG A C 1
ATOM 2387 O O . ARG A 1 304 ? -6.905 -5.886 -13.656 1.00 94.44 304 ARG A O 1
ATOM 2394 N N . HIS A 1 305 ? -7.863 -6.430 -15.580 1.00 94.38 305 HIS A N 1
ATOM 2395 C CA . HIS A 1 305 ? -6.645 -7.005 -16.182 1.00 94.38 305 HIS A CA 1
ATOM 2396 C C . HIS A 1 305 ? -6.129 -8.300 -15.540 1.00 94.38 305 HIS A C 1
ATOM 2398 O O . HIS A 1 305 ? -5.052 -8.743 -15.902 1.00 94.38 305 HIS A O 1
ATOM 2404 N N . ILE A 1 306 ? -6.819 -8.902 -14.575 1.00 94.31 306 ILE A N 1
ATOM 2405 C CA . ILE A 1 306 ? -6.416 -10.180 -13.967 1.00 94.31 306 ILE A CA 1
ATOM 2406 C C . ILE A 1 306 ? -7.250 -11.323 -14.547 1.00 94.31 306 ILE A C 1
ATOM 2408 O O . ILE A 1 306 ? -6.720 -12.413 -14.768 1.00 94.31 306 ILE A O 1
ATOM 2412 N N . ARG A 1 307 ? -8.536 -11.057 -14.795 1.00 86.00 307 ARG A N 1
ATOM 2413 C CA . ARG A 1 307 ? -9.512 -11.954 -15.417 1.00 86.00 307 ARG A CA 1
ATOM 2414 C C . ARG A 1 307 ? -10.159 -11.292 -16.625 1.00 86.00 307 ARG A C 1
ATOM 2416 O O . ARG A 1 307 ? -10.212 -10.040 -16.639 1.00 86.00 307 ARG A O 1
#

pLDDT: mean 87.58, std 11.9, range [42.47, 98.69]

Organism: NCBI:txid165438

Foldseek 3Di:
DFFQAEEQQDDPQQCLLLVQLQCVVLQLAAALPHLAAQPVLQVDPPPDPDDDRDGRPPDHHHYHSHNPNQLDLSSLVPDDQGSAAYEYRDFALQVQLVQLLLLLLLLLVFDDLNQVVQVLVSVSRRDDGDGSVVVLVVVLVVVCVVDDVVCSVVSVVQSNVVSVCSNPPDSLRLVVVQVVCCVVPVDGGPSRSNPSSQRQSRLVSNLVRHALLRYDYAGLVLLQDQVSLLVCSCSHGVGRRSPDRRDDRDGCPVPDDPDDDDPLLDPSCLVVLVVSVVRVVNNVVVSVVRVRDCPRYDVCRRCPSSD

Radius of gyration: 18.99 Å; chains: 1; bounding box: 53×38×48 Å

Sequence (307 aa):
MTPDFIFIVGVAKAGTTALAGWLVRSGLATYAVPGVKEPGSYLKTASSFFPPYPPAPGGLPLLDATPAYFGNARVAARLPEHGARIAVCLRNPLERAWSDYRMKKLLALQGAGADRFIERLHEAAGGACPTSEAWHQQRLDAVLHTLPRTASRQLEQHFDAESRRLVEDRFGERLDYELAFFASRHVFPHQPVLRFSFYYQGLRLLLDRYQPEDIVVLTRQGLADTGRRTEIALRLAGRGLAGEAPGRSFTLSDIALDEPEPDFAGAEFDGLRRMFAFDLDHSLELLESRGVATNLLDRDELYRHIR